Protein AF-A0A7C6ZLE3-F1 (afdb_monomer)

Foldseek 3Di:
DFKDKFFFLDKWKKKFACDPPFQAGQWIDGRQAWIAGPVGDIDGNVPDPQQDQQNPADPVRHTDRHGNIWIWMWTWGDHVPDPGTDTAIHGPQQPVQVVVVQVVCVVVVQDSLFWMKMWGWDWDADPVGQTATYIHIDTHDTDDPVSSVVSNVNNVVVVVVSVVDDHTCVSHPPDSDPPPPPPPPPPPDDD

Radius of gyration: 19.44 Å; Cα contacts (8 Å, |Δi|>4): 334; chains: 1; bounding box: 65×32×59 Å

Mean predicted aligned error: 8.19 Å

Secondary structure (DSSP, 8-state):
---EEEEEEEEEEEEEEE-TT-SSEEEEESSSSEEEETT--EEESSS-GGGSTT--B-TTS-B-SS-SSEEEEEEEEEPTT-SS-EEEEE-HHHHHHHHHHHHHHHTTT--GGGEEEEEEEEEEE-TTS-EEEEEEEEEEEEPPHHHHHHHHHHHHHHHHHHTTS---GGGT-S-S------PPP------

Solvent-accessible surface area (backbone atoms only — not comparable to full-atom values): 10780 Å² total; per-residue (Å²): 132,84,61,50,65,25,27,41,48,47,76,39,42,27,29,38,27,60,53,92,96,40,58,56,38,55,26,38,14,79,66,54,46,53,26,36,32,75,89,65,51,78,43,58,40,86,79,32,72,44,58,31,78,49,49,9,60,49,96,86,68,45,80,32,77,45,41,44,36,42,50,33,37,40,40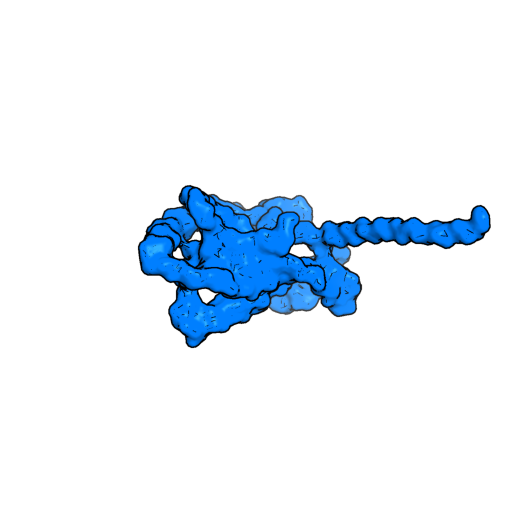,29,31,34,37,90,93,51,92,66,61,51,71,48,56,36,40,62,83,21,47,61,52,49,51,52,48,52,49,61,34,46,77,69,74,44,52,56,50,41,29,31,36,35,39,30,75,41,85,42,71,44,100,85,69,52,56,40,72,30,52,44,72,42,80,53,59,72,53,53,75,72,57,27,54,54,41,56,61,47,23,61,58,47,55,64,49,54,76,71,58,80,78,45,42,65,53,63,62,70,71,70,70,76,76,77,80,72,72,76,73,83,73,82,76,90,130

Structure (mmCIF, N/CA/C/O backbone):
data_AF-A0A7C6ZLE3-F1
#
_entry.id   AF-A0A7C6ZLE3-F1
#
loop_
_atom_site.group_PDB
_atom_site.id
_atom_site.type_symbol
_atom_site.label_atom_id
_atom_site.label_alt_id
_atom_site.label_comp_id
_atom_site.label_asym_id
_atom_site.label_entity_id
_atom_site.label_seq_id
_atom_site.pdbx_PDB_ins_code
_atom_site.Cartn_x
_atom_site.Cartn_y
_atom_site.Cartn_z
_atom_site.occupancy
_atom_site.B_iso_or_equiv
_atom_site.auth_seq_id
_atom_site.auth_comp_id
_atom_site.auth_asym_id
_atom_site.auth_atom_id
_atom_site.pdbx_PDB_model_num
ATOM 1 N N . MET A 1 1 ? -19.087 -11.994 -4.994 1.00 49.44 1 MET A N 1
ATOM 2 C CA . MET A 1 1 ? -18.970 -11.466 -3.613 1.00 49.44 1 MET A CA 1
ATOM 3 C C . MET A 1 1 ? -18.704 -9.985 -3.779 1.00 49.44 1 MET A C 1
ATOM 5 O O . MET A 1 1 ? -17.592 -9.618 -4.122 1.00 49.44 1 MET A O 1
ATOM 9 N N . ASP A 1 2 ? -19.737 -9.153 -3.664 1.00 73.88 2 ASP A N 1
ATOM 10 C CA . ASP A 1 2 ? -19.727 -7.836 -4.331 1.00 73.88 2 ASP A CA 1
ATOM 11 C C . ASP A 1 2 ? -19.094 -6.722 -3.486 1.00 73.88 2 ASP A C 1
ATOM 13 O O . ASP A 1 2 ? -18.913 -5.594 -3.944 1.00 73.88 2 ASP A O 1
ATOM 17 N N . GLU A 1 3 ? -18.737 -7.030 -2.238 1.00 87.31 3 GLU A N 1
ATOM 18 C CA . GLU A 1 3 ? -18.019 -6.127 -1.351 1.00 87.31 3 GLU A CA 1
ATOM 19 C C . GLU A 1 3 ? -17.315 -6.876 -0.216 1.00 87.31 3 GLU A C 1
ATOM 21 O O . GLU A 1 3 ? -17.824 -7.866 0.313 1.00 87.31 3 GLU A O 1
ATOM 26 N N . VAL A 1 4 ? -16.164 -6.355 0.206 1.00 90.62 4 VAL A N 1
ATOM 27 C CA . VAL A 1 4 ? -15.454 -6.796 1.413 1.00 90.62 4 VAL A CA 1
ATOM 28 C C . VAL A 1 4 ? -15.651 -5.743 2.495 1.00 90.62 4 VAL A C 1
ATOM 30 O O . VAL A 1 4 ? -15.492 -4.550 2.251 1.00 90.62 4 VAL A O 1
ATOM 33 N N . ARG A 1 5 ? -15.994 -6.164 3.713 1.00 94.56 5 ARG A N 1
ATOM 34 C CA . ARG A 1 5 ? -16.173 -5.268 4.864 1.00 94.56 5 ARG A CA 1
ATOM 35 C C . ARG A 1 5 ? -15.213 -5.644 5.980 1.00 94.56 5 ARG A C 1
ATOM 37 O O . ARG A 1 5 ? -15.079 -6.822 6.298 1.00 94.56 5 ARG A O 1
ATOM 44 N N . GLY A 1 6 ? -14.584 -4.650 6.596 1.00 95.75 6 GLY A N 1
ATOM 45 C CA . GLY A 1 6 ? -13.756 -4.867 7.779 1.00 95.75 6 GLY A CA 1
ATOM 46 C C . GLY A 1 6 ? -12.984 -3.632 8.217 1.00 95.75 6 GLY A C 1
ATOM 47 O 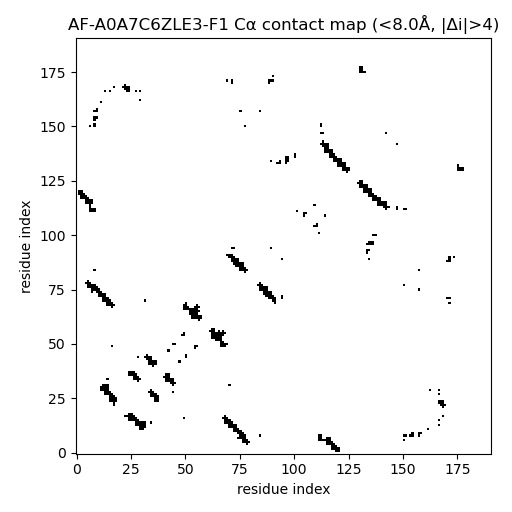O . GLY A 1 6 ? -1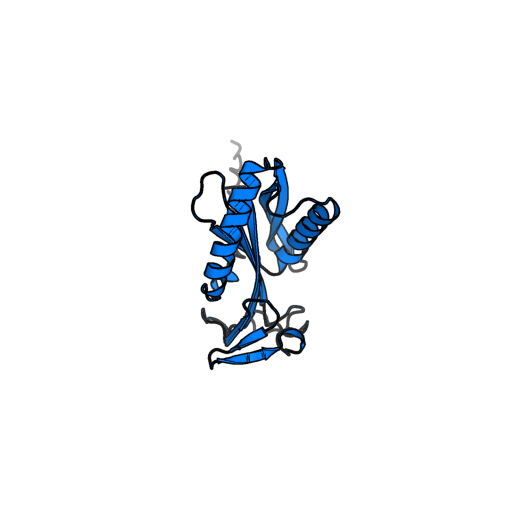3.112 -2.550 7.648 1.00 95.75 6 GLY A O 1
ATOM 48 N N . VAL A 1 7 ? -12.178 -3.789 9.257 1.00 97.00 7 VAL A N 1
ATOM 49 C CA . VAL A 1 7 ? -11.388 -2.716 9.861 1.00 97.00 7 VAL A CA 1
ATOM 50 C C . VAL A 1 7 ? -9.971 -2.766 9.315 1.00 97.00 7 VAL A C 1
ATOM 52 O O . VAL A 1 7 ? -9.332 -3.817 9.322 1.00 97.00 7 VAL A O 1
ATOM 55 N N . ILE A 1 8 ? -9.459 -1.626 8.855 1.00 97.12 8 ILE A N 1
ATOM 56 C CA . ILE A 1 8 ? -8.070 -1.534 8.406 1.00 97.12 8 ILE A CA 1
ATOM 57 C C . ILE A 1 8 ? -7.177 -1.558 9.647 1.00 97.12 8 ILE A C 1
ATOM 59 O O . ILE A 1 8 ? -7.172 -0.615 10.437 1.00 97.12 8 ILE A O 1
ATOM 63 N N . VAL A 1 9 ? -6.399 -2.623 9.814 1.00 96.56 9 VAL A N 1
ATOM 64 C CA . VAL A 1 9 ? -5.469 -2.755 10.948 1.00 96.56 9 VAL A CA 1
ATOM 65 C C . VAL A 1 9 ? -4.071 -2.277 10.583 1.00 96.56 9 VAL A C 1
ATOM 67 O O . VAL A 1 9 ? -3.409 -1.620 11.389 1.00 96.56 9 VAL A O 1
ATOM 70 N N . PHE A 1 10 ? -3.640 -2.521 9.345 1.00 96.31 10 PHE A N 1
ATOM 71 C CA . PHE A 1 10 ? -2.336 -2.107 8.841 1.00 96.31 10 PHE A CA 1
ATOM 72 C C . PHE A 1 10 ? -2.381 -1.852 7.332 1.00 96.31 10 PHE A C 1
ATOM 74 O O . PHE A 1 10 ? -3.199 -2.415 6.607 1.00 96.31 10 PHE A O 1
ATOM 81 N N . LYS A 1 11 ? -1.501 -0.968 6.862 1.00 95.38 11 LYS A N 1
ATOM 82 C CA . LYS A 1 11 ? -1.335 -0.635 5.448 1.00 95.38 11 LYS A CA 1
ATOM 83 C C . LYS A 1 11 ? 0.154 -0.582 5.155 1.00 95.38 11 LYS A C 1
ATOM 85 O O . LYS A 1 11 ? 0.870 0.148 5.839 1.00 95.38 11 LYS A O 1
ATOM 90 N N . GLN A 1 12 ? 0.593 -1.285 4.125 1.00 94.81 12 GLN A N 1
ATOM 91 C CA . GLN A 1 12 ? 1.999 -1.385 3.766 1.00 94.81 12 GLN A CA 1
ATOM 92 C C . GLN A 1 12 ? 2.194 -0.948 2.322 1.00 94.81 12 GLN A C 1
ATOM 94 O O . GLN A 1 12 ? 1.561 -1.481 1.410 1.00 94.81 12 GLN A O 1
ATOM 99 N N . LYS A 1 13 ? 3.054 0.053 2.119 1.00 94.94 13 LYS A N 1
ATOM 100 C CA . LYS A 1 13 ? 3.524 0.410 0.781 1.00 94.94 13 LYS A CA 1
ATOM 101 C C . LYS A 1 13 ? 4.556 -0.618 0.366 1.00 94.94 13 LYS A C 1
ATOM 103 O O . LYS A 1 13 ? 5.511 -0.850 1.098 1.00 94.94 13 LYS A O 1
ATOM 108 N N . THR A 1 14 ? 4.353 -1.194 -0.803 1.00 95.38 14 THR A N 1
ATOM 109 C CA . THR A 1 14 ? 5.225 -2.226 -1.350 1.00 95.38 14 THR A CA 1
ATOM 110 C C . THR A 1 14 ? 5.600 -1.870 -2.774 1.00 95.38 14 THR A C 1
ATOM 112 O O . THR A 1 14 ? 4.845 -1.180 -3.465 1.00 95.38 14 THR A O 1
ATOM 115 N N . ARG A 1 15 ? 6.777 -2.307 -3.213 1.00 94.88 15 ARG A N 1
ATOM 116 C CA . ARG A 1 15 ? 7.182 -2.204 -4.612 1.00 94.88 15 ARG A CA 1
ATOM 117 C C . ARG A 1 15 ? 7.813 -3.498 -5.080 1.00 94.88 15 ARG A C 1
ATOM 119 O O . ARG A 1 15 ? 8.495 -4.148 -4.294 1.00 94.88 15 ARG A O 1
ATOM 126 N N . GLY A 1 16 ? 7.658 -3.802 -6.358 1.00 94.69 16 GLY A N 1
ATOM 127 C CA . GLY A 1 16 ? 8.392 -4.883 -6.999 1.00 94.69 16 GLY A CA 1
ATOM 128 C C . GLY A 1 16 ? 8.813 -4.511 -8.413 1.00 94.69 16 GLY A C 1
ATOM 129 O O . GLY A 1 16 ? 8.188 -3.680 -9.076 1.00 94.69 16 GLY A O 1
ATOM 130 N N . LEU A 1 17 ? 9.927 -5.081 -8.840 1.00 93.88 17 LEU A N 1
ATOM 131 C CA . LEU A 1 17 ? 10.407 -5.081 -10.211 1.00 93.88 17 LEU A CA 1
ATOM 132 C C . LEU A 1 17 ? 10.576 -6.541 -10.607 1.00 93.88 17 LEU A C 1
ATOM 134 O O . LEU A 1 17 ? 11.306 -7.256 -9.929 1.00 93.88 17 LEU A O 1
ATOM 138 N N . TRP A 1 18 ? 9.943 -6.953 -11.695 1.00 91.69 18 TRP A N 1
ATOM 139 C CA . TRP A 1 18 ? 10.007 -8.319 -12.201 1.00 91.69 18 TRP A CA 1
ATOM 140 C C . TRP A 1 18 ? 10.608 -8.332 -13.595 1.00 91.69 18 TRP A C 1
ATOM 142 O O . TRP A 1 18 ? 10.495 -7.361 -14.348 1.00 91.69 18 TRP A O 1
ATOM 152 N N . GLU A 1 19 ? 11.243 -9.449 -13.919 1.00 86.50 19 GLU A N 1
ATOM 153 C CA . GLU A 1 19 ? 11.457 -9.828 -15.306 1.00 86.50 19 GLU A CA 1
ATOM 154 C C . GLU A 1 19 ? 10.163 -10.425 -15.866 1.00 86.50 19 GLU A C 1
ATOM 156 O O . GLU A 1 19 ? 9.329 -10.945 -15.125 1.00 86.50 19 GLU A O 1
ATOM 161 N N . ARG A 1 20 ? 9.977 -10.342 -17.183 1.00 80.00 20 ARG A N 1
ATOM 162 C CA . ARG A 1 20 ? 8.783 -10.874 -17.837 1.00 80.00 20 ARG A CA 1
ATOM 163 C C . ARG A 1 20 ? 8.655 -12.382 -17.588 1.00 80.00 20 ARG A C 1
ATOM 165 O O . ARG A 1 20 ? 9.561 -13.133 -17.932 1.00 80.00 20 ARG A O 1
ATOM 172 N N . GLY A 1 21 ? 7.504 -12.811 -17.066 1.00 78.12 21 GLY A N 1
ATOM 173 C CA . GLY A 1 21 ? 7.196 -14.224 -16.814 1.00 78.12 21 GLY A CA 1
ATOM 174 C C . GLY A 1 21 ? 7.870 -14.809 -15.569 1.00 78.12 21 GLY A C 1
ATOM 175 O O . GLY A 1 21 ? 7.873 -16.028 -15.404 1.00 78.12 21 GLY A O 1
ATOM 176 N N . SER A 1 22 ? 8.464 -13.968 -14.715 1.00 85.19 22 SER A N 1
ATOM 177 C CA . SER A 1 22 ? 9.027 -14.390 -13.435 1.00 85.19 22 SER A CA 1
ATOM 178 C C . SER A 1 22 ? 8.095 -14.024 -12.289 1.00 85.19 22 SER A C 1
ATOM 180 O O . SER A 1 22 ? 7.884 -12.845 -12.019 1.00 85.19 22 SER A O 1
ATOM 182 N N . ASN A 1 23 ? 7.708 -15.029 -11.500 1.00 84.50 23 ASN A N 1
ATOM 183 C CA . ASN A 1 23 ? 6.933 -14.820 -10.276 1.00 84.50 23 ASN A CA 1
ATOM 184 C C . ASN A 1 23 ? 7.738 -14.162 -9.139 1.00 84.50 23 ASN A C 1
ATOM 186 O O . ASN A 1 23 ? 7.171 -13.672 -8.156 1.00 84.50 23 ASN A O 1
ATOM 190 N N . ILE A 1 24 ? 9.070 -14.168 -9.253 1.00 87.31 24 ILE A N 1
ATOM 191 C CA . ILE A 1 24 ? 9.996 -13.645 -8.248 1.00 87.31 24 ILE A CA 1
ATOM 192 C C . ILE A 1 24 ? 10.515 -12.283 -8.717 1.00 87.31 24 ILE A C 1
ATOM 194 O O . ILE A 1 24 ? 11.005 -12.171 -9.848 1.00 87.31 24 ILE A O 1
ATOM 198 N N . PRO A 1 25 ? 10.440 -11.241 -7.872 1.00 91.50 25 PRO A N 1
ATOM 199 C CA . PRO A 1 25 ? 10.951 -9.933 -8.236 1.00 91.50 25 PRO A CA 1
ATOM 200 C C . PRO A 1 25 ? 12.485 -9.922 -8.280 1.00 91.50 25 PRO A C 1
ATOM 202 O O . PRO A 1 25 ? 13.151 -10.382 -7.355 1.00 91.50 25 PRO A O 1
ATOM 205 N N . LEU A 1 26 ? 13.042 -9.275 -9.305 1.00 93.81 26 LEU A N 1
ATOM 206 C CA . LEU A 1 26 ? 14.452 -8.872 -9.373 1.00 93.81 26 LEU A CA 1
ATOM 207 C C . LEU A 1 26 ? 14.824 -7.924 -8.225 1.00 93.81 26 LEU A C 1
ATOM 209 O O . LEU A 1 26 ? 15.961 -7.894 -7.761 1.00 93.81 26 LEU A O 1
ATOM 213 N N . CYS A 1 27 ? 13.868 -7.100 -7.793 1.00 95.06 27 CYS A N 1
ATOM 214 C CA . CYS A 1 27 ? 14.008 -6.212 -6.646 1.00 95.06 27 CYS A CA 1
ATOM 215 C C . CYS A 1 27 ? 12.648 -5.967 -6.000 1.00 95.06 27 CYS A C 1
ATOM 217 O O . CYS A 1 27 ? 11.669 -5.700 -6.698 1.00 95.06 27 CYS A O 1
ATOM 219 N N . SER A 1 28 ? 12.586 -6.011 -4.671 1.00 95.12 28 SER A N 1
ATOM 220 C CA . SER A 1 28 ? 11.357 -5.773 -3.915 1.00 95.12 28 SER A CA 1
ATOM 221 C C . SER A 1 28 ? 11.582 -4.803 -2.759 1.00 95.12 28 SER A C 1
ATOM 223 O O . SER A 1 28 ? 12.671 -4.725 -2.204 1.00 95.12 28 SER A O 1
ATOM 225 N N . SER A 1 29 ? 10.564 -4.023 -2.404 1.00 95.38 29 SER A N 1
ATOM 226 C CA . SER A 1 29 ? 10.600 -3.079 -1.285 1.00 95.38 29 SER A CA 1
ATOM 227 C C . SER A 1 29 ? 9.379 -3.274 -0.404 1.00 95.38 29 SER A C 1
ATOM 229 O O . SER A 1 29 ? 8.250 -3.197 -0.886 1.00 95.38 29 SER A O 1
ATOM 231 N N . MET A 1 30 ? 9.609 -3.462 0.894 1.00 93.25 30 MET A N 1
ATOM 232 C CA . MET A 1 30 ? 8.564 -3.713 1.895 1.00 93.25 30 MET A CA 1
ATOM 233 C C . MET A 1 30 ? 8.047 -2.440 2.582 1.00 93.25 30 MET A C 1
ATOM 235 O O . MET A 1 30 ? 7.106 -2.501 3.374 1.00 93.25 30 MET A O 1
ATOM 239 N N . ASP A 1 31 ? 8.663 -1.293 2.302 1.00 91.69 31 ASP A N 1
ATOM 240 C CA . ASP A 1 31 ? 8.295 0.022 2.838 1.00 91.69 31 ASP A CA 1
ATOM 241 C C . ASP A 1 31 ? 8.062 1.080 1.738 1.00 91.69 31 ASP A C 1
ATOM 243 O O . ASP A 1 31 ? 7.661 2.216 2.020 1.00 91.69 31 ASP A O 1
ATOM 247 N N . GLY A 1 32 ? 8.314 0.713 0.478 1.00 92.31 32 GLY A N 1
ATOM 248 C CA . GLY A 1 32 ? 8.249 1.576 -0.696 1.00 92.31 32 GLY A CA 1
ATOM 249 C C . GLY A 1 32 ? 9.388 2.596 -0.807 1.00 92.31 32 GLY A C 1
ATOM 250 O O . GLY A 1 32 ? 9.322 3.455 -1.695 1.00 92.31 32 GLY A O 1
ATOM 251 N N . LYS A 1 33 ? 10.394 2.525 0.074 1.00 94.50 33 LYS A N 1
ATOM 252 C CA . LYS A 1 33 ? 11.537 3.448 0.175 1.00 94.50 33 LYS A CA 1
ATOM 253 C C . LYS A 1 33 ? 12.868 2.757 -0.101 1.00 94.50 33 LYS A C 1
ATOM 255 O O . LYS A 1 33 ? 13.709 3.336 -0.784 1.00 94.50 33 LYS A O 1
ATOM 260 N N . THR A 1 34 ? 13.040 1.548 0.416 1.00 95.69 34 THR A N 1
ATOM 261 C CA . THR A 1 34 ? 14.275 0.771 0.327 1.00 95.69 34 THR A CA 1
ATOM 262 C C . THR A 1 34 ? 13.969 -0.553 -0.355 1.00 95.69 34 THR A C 1
ATOM 264 O O . THR A 1 34 ? 13.137 -1.321 0.129 1.00 95.69 34 THR A O 1
ATOM 267 N N . GLY A 1 35 ? 14.585 -0.787 -1.510 1.00 94.81 35 GLY A N 1
ATOM 268 C CA . GLY A 1 35 ? 14.472 -2.035 -2.256 1.00 94.81 35 GLY A CA 1
ATOM 269 C C . GLY A 1 35 ? 15.648 -2.962 -1.973 1.00 94.81 35 GLY A C 1
ATOM 270 O O . GLY A 1 35 ? 16.762 -2.487 -1.767 1.00 94.81 35 GLY A O 1
ATOM 271 N N . THR A 1 36 ? 15.402 -4.262 -2.010 1.00 95.94 36 THR A N 1
ATOM 272 C CA . THR A 1 36 ? 16.402 -5.323 -1.896 1.00 95.94 36 THR A CA 1
ATOM 273 C C . THR A 1 36 ? 16.351 -6.164 -3.167 1.00 95.94 36 THR A C 1
ATOM 275 O O . THR A 1 36 ? 15.269 -6.612 -3.558 1.00 95.94 36 THR A O 1
ATOM 278 N N . THR A 1 37 ? 17.488 -6.324 -3.847 1.00 93.31 37 THR A N 1
ATOM 279 C CA . THR A 1 37 ? 17.588 -7.172 -5.045 1.00 93.31 37 THR A CA 1
ATOM 280 C C . THR A 1 37 ? 17.585 -8.653 -4.678 1.00 93.31 37 THR A C 1
ATOM 282 O O . THR A 1 37 ? 17.762 -9.004 -3.510 1.00 93.31 37 THR A O 1
ATOM 285 N N . ALA A 1 38 ? 17.406 -9.529 -5.667 1.00 86.81 38 ALA A N 1
ATOM 286 C CA . ALA A 1 38 ? 17.513 -10.975 -5.473 1.00 86.81 38 ALA A CA 1
ATOM 287 C C . ALA A 1 38 ? 18.885 -11.395 -4.898 1.00 86.81 38 ALA A C 1
ATOM 289 O O . ALA A 1 38 ? 18.970 -12.339 -4.118 1.00 86.81 38 ALA A O 1
ATOM 290 N N . GLU A 1 39 ? 19.944 -10.646 -5.215 1.00 87.94 39 GLU A N 1
ATOM 291 C CA . GLU A 1 39 ? 21.310 -10.843 -4.712 1.00 87.94 39 GLU A CA 1
ATOM 292 C C . GLU A 1 39 ? 21.539 -10.233 -3.314 1.00 87.94 39 GLU A C 1
ATOM 294 O O . GLU A 1 39 ? 22.624 -10.363 -2.749 1.00 87.94 39 GLU A O 1
ATOM 299 N N . GLY A 1 40 ? 20.534 -9.562 -2.741 1.00 90.25 40 GLY A N 1
ATOM 300 C CA . GLY A 1 40 ? 20.600 -8.934 -1.419 1.00 90.25 40 GLY A CA 1
ATOM 301 C C . GLY A 1 40 ? 21.107 -7.488 -1.413 1.00 90.25 40 GLY A C 1
ATOM 302 O O . GLY A 1 40 ? 21.259 -6.900 -0.339 1.00 90.25 40 GLY A O 1
ATOM 303 N N . GLU A 1 41 ? 21.341 -6.871 -2.575 1.00 92.81 41 GLU A N 1
ATOM 304 C CA . GLU A 1 41 ? 21.787 -5.478 -2.639 1.00 92.81 41 GLU A CA 1
ATOM 305 C C . GLU A 1 41 ? 20.664 -4.515 -2.259 1.00 92.81 41 GLU A C 1
ATOM 307 O O . GLU A 1 41 ? 19.521 -4.645 -2.698 1.00 92.81 41 GLU A O 1
ATOM 312 N N . THR A 1 42 ? 21.001 -3.482 -1.489 1.00 94.88 42 THR A N 1
ATOM 313 C CA . THR A 1 42 ? 20.040 -2.450 -1.094 1.00 94.88 42 THR A CA 1
ATOM 314 C C . THR A 1 42 ? 20.058 -1.269 -2.063 1.00 94.88 42 THR A C 1
ATOM 316 O O . THR A 1 42 ? 21.118 -0.742 -2.397 1.00 94.88 42 THR A O 1
ATOM 319 N N . ARG A 1 43 ? 18.879 -0.802 -2.490 1.00 93.38 43 ARG A N 1
ATOM 320 C CA . ARG A 1 43 ? 18.706 0.337 -3.406 1.00 93.38 43 ARG A CA 1
ATOM 321 C C . ARG A 1 43 ? 17.694 1.341 -2.865 1.00 93.38 43 ARG A C 1
ATOM 323 O O . ARG A 1 43 ? 16.643 0.971 -2.348 1.00 93.38 43 ARG A O 1
ATOM 330 N N . ASN A 1 44 ? 17.973 2.629 -3.043 1.00 96.44 44 ASN A N 1
ATOM 331 C CA . ASN A 1 44 ? 17.026 3.690 -2.707 1.00 96.44 44 ASN A CA 1
ATOM 332 C C . ASN A 1 44 ? 15.941 3.790 -3.793 1.00 96.44 44 ASN A C 1
ATOM 334 O O . ASN A 1 44 ? 16.231 4.091 -4.952 1.00 96.44 44 ASN A O 1
ATOM 338 N N . CYS A 1 45 ? 14.677 3.560 -3.431 1.00 95.56 45 CYS A N 1
ATOM 339 C CA . CYS A 1 45 ? 13.565 3.604 -4.378 1.00 95.56 45 CYS A CA 1
ATOM 340 C C . CYS A 1 45 ? 13.308 5.012 -4.929 1.00 95.56 45 CYS A C 1
ATOM 342 O O . CYS A 1 45 ? 12.786 5.125 -6.036 1.00 95.56 45 CYS A O 1
ATOM 344 N N . ALA A 1 46 ? 13.649 6.081 -4.202 1.00 93.62 46 ALA A N 1
ATOM 345 C CA . ALA A 1 46 ? 13.387 7.456 -4.634 1.00 93.62 46 ALA A CA 1
ATOM 346 C C . ALA A 1 46 ? 14.220 7.856 -5.863 1.00 93.62 46 ALA A C 1
ATOM 348 O O . ALA A 1 46 ? 13.720 8.557 -6.739 1.00 93.62 46 ALA A O 1
ATOM 349 N N . THR A 1 47 ? 15.462 7.374 -5.950 1.00 94.62 47 THR A N 1
ATOM 350 C CA . THR A 1 47 ? 16.398 7.670 -7.049 1.00 94.62 47 THR A CA 1
ATOM 351 C C . THR A 1 47 ? 16.524 6.527 -8.057 1.00 94.62 47 THR A C 1
ATOM 353 O O . THR A 1 47 ? 17.312 6.606 -8.995 1.00 94.62 47 THR A O 1
ATOM 356 N N . CYS A 1 48 ? 15.746 5.456 -7.890 1.00 95.31 48 CYS A N 1
ATOM 357 C CA . CYS A 1 48 ? 15.811 4.283 -8.752 1.00 95.31 48 CYS A CA 1
ATOM 358 C C . CYS A 1 48 ? 15.358 4.618 -10.190 1.00 95.31 48 CYS A C 1
ATOM 360 O O . CYS A 1 48 ? 14.265 5.179 -10.355 1.00 95.31 48 CYS A O 1
ATOM 362 N N . PRO A 1 49 ? 16.121 4.233 -11.236 1.00 94.81 49 PRO A N 1
ATOM 363 C CA . PRO A 1 49 ? 15.733 4.465 -12.632 1.00 94.81 49 PRO A CA 1
ATOM 364 C C . PRO A 1 49 ? 14.435 3.731 -13.005 1.00 94.81 49 PRO A C 1
ATOM 366 O O . PRO A 1 49 ? 13.619 4.253 -13.759 1.00 94.81 49 PRO A O 1
ATOM 369 N N . TYR A 1 50 ? 14.174 2.573 -12.392 1.00 94.44 50 TYR A N 1
ATOM 370 C CA . TYR A 1 50 ? 12.949 1.796 -12.611 1.00 94.44 50 TYR A CA 1
ATOM 371 C C . TYR A 1 50 ? 11.707 2.382 -11.913 1.00 94.44 50 TYR A C 1
ATOM 373 O O . TYR A 1 50 ? 10.593 1.939 -12.174 1.00 94.44 50 TYR A O 1
ATOM 381 N N . ASN A 1 51 ? 11.865 3.371 -11.022 1.00 95.00 51 ASN A N 1
ATOM 382 C CA . ASN A 1 51 ? 10.751 4.092 -10.383 1.00 95.00 51 ASN A CA 1
ATOM 383 C C . ASN A 1 51 ? 10.474 5.459 -11.050 1.00 95.00 51 ASN A C 1
ATOM 385 O O . ASN A 1 51 ? 9.724 6.280 -10.514 1.00 95.00 51 ASN A O 1
ATOM 389 N N . GLN A 1 52 ? 11.057 5.717 -12.221 1.00 93.94 52 GLN A N 1
ATOM 390 C CA . GLN A 1 52 ? 10.788 6.931 -12.991 1.00 93.94 52 GLN A CA 1
ATOM 391 C C . GLN A 1 52 ? 9.576 6.741 -13.903 1.00 93.94 52 GLN A C 1
ATOM 393 O O . GLN A 1 52 ? 9.333 5.649 -14.421 1.00 93.94 52 GLN A O 1
ATOM 398 N N . TRP A 1 53 ? 8.792 7.799 -14.096 1.00 90.81 53 TRP A N 1
ATOM 399 C CA . TRP A 1 53 ? 7.721 7.792 -15.095 1.00 90.81 53 TRP A CA 1
ATOM 400 C C . TRP A 1 53 ? 8.309 7.582 -16.492 1.00 90.81 53 TRP A C 1
ATOM 402 O O . TRP A 1 53 ? 9.355 8.144 -16.806 1.00 90.81 53 TRP A O 1
ATOM 412 N N . GLY A 1 54 ? 7.657 6.761 -17.313 1.00 90.81 54 GLY A N 1
ATOM 413 C CA . GLY A 1 54 ? 8.165 6.383 -18.634 1.00 90.81 54 GLY A CA 1
ATOM 414 C C . GLY A 1 54 ? 9.138 5.199 -18.640 1.00 90.81 54 GLY A C 1
ATOM 415 O O . GLY A 1 54 ? 9.551 4.771 -19.711 1.00 90.81 54 GLY A O 1
ATOM 416 N N . SER A 1 55 ? 9.514 4.656 -17.475 1.00 92.88 55 SER A N 1
ATOM 417 C CA . SER A 1 55 ? 10.423 3.498 -17.402 1.00 92.88 55 SER A CA 1
ATOM 418 C C . SER A 1 55 ? 9.744 2.160 -17.709 1.00 92.88 55 SER A C 1
ATOM 420 O O . SER A 1 55 ? 10.434 1.182 -17.973 1.00 92.88 55 SER A O 1
ATOM 422 N N . GLY A 1 56 ? 8.412 2.084 -17.627 1.00 90.56 56 GLY A N 1
ATOM 423 C CA . GLY A 1 56 ? 7.679 0.832 -17.811 1.00 90.56 56 GLY A CA 1
ATOM 424 C C . GLY A 1 56 ? 7.524 0.436 -19.275 1.00 90.56 56 GLY A C 1
ATOM 425 O O . GLY A 1 56 ? 7.356 1.299 -20.133 1.00 90.56 56 GLY A O 1
ATOM 426 N N . THR A 1 57 ? 7.462 -0.864 -19.541 1.00 88.38 57 THR A N 1
ATOM 427 C CA . THR A 1 57 ? 7.151 -1.445 -20.854 1.00 88.38 57 THR A CA 1
ATOM 428 C C . THR A 1 57 ? 5.871 -2.286 -20.792 1.00 88.38 57 THR A C 1
ATOM 430 O O . THR A 1 57 ? 5.473 -2.731 -19.713 1.00 88.38 57 THR A O 1
ATOM 433 N N . ASN A 1 58 ? 5.188 -2.450 -21.928 1.00 83.81 58 ASN A N 1
ATOM 434 C CA . ASN A 1 58 ? 4.051 -3.367 -22.067 1.00 83.81 58 ASN A CA 1
ATOM 435 C C . ASN A 1 58 ? 4.522 -4.773 -22.486 1.00 83.81 58 ASN A C 1
ATOM 437 O O . ASN A 1 58 ? 5.715 -5.009 -22.688 1.00 83.81 58 ASN A O 1
ATOM 441 N N . GLU A 1 59 ? 3.586 -5.705 -22.663 1.00 77.56 59 GLU A N 1
ATOM 442 C CA . GLU A 1 59 ? 3.885 -7.082 -23.082 1.00 77.56 59 GLU A CA 1
ATOM 443 C C . GLU A 1 59 ? 4.557 -7.179 -24.459 1.00 77.56 59 GLU A C 1
ATOM 445 O O . GLU A 1 59 ? 5.344 -8.091 -24.711 1.00 77.56 59 GLU A O 1
ATOM 450 N N . ALA A 1 60 ? 4.310 -6.221 -25.352 1.00 80.62 60 ALA A N 1
ATOM 451 C CA . ALA A 1 60 ? 4.983 -6.132 -26.647 1.00 80.62 60 ALA A CA 1
ATOM 452 C C . ALA A 1 60 ? 6.393 -5.509 -26.551 1.00 80.62 60 ALA A C 1
ATOM 454 O O . ALA A 1 60 ? 7.045 -5.300 -27.572 1.00 80.62 60 ALA A O 1
ATOM 455 N N . GLY A 1 61 ? 6.869 -5.184 -25.342 1.00 81.25 61 GLY A N 1
ATOM 456 C CA . GLY A 1 61 ? 8.156 -4.526 -25.106 1.00 81.25 61 GLY A CA 1
ATOM 457 C C . GLY A 1 61 ? 8.166 -3.034 -25.451 1.00 81.25 61 GLY A C 1
ATOM 458 O O . GLY A 1 61 ? 9.225 -2.410 -25.456 1.00 81.25 61 GLY A O 1
ATOM 459 N N . GLN A 1 62 ? 7.007 -2.439 -25.735 1.00 84.88 62 GLN A N 1
ATOM 460 C CA . GLN A 1 62 ? 6.894 -1.029 -26.090 1.00 84.88 62 GLN A CA 1
ATOM 461 C C . GLN A 1 62 ? 6.873 -0.151 -24.829 1.00 84.88 62 GLN A C 1
ATOM 463 O O . GLN A 1 62 ? 6.271 -0.543 -23.823 1.00 84.88 62 GLN A O 1
ATOM 468 N N . PRO A 1 63 ? 7.482 1.049 -24.862 1.00 87.38 63 PRO A N 1
ATOM 469 C CA . PRO A 1 63 ? 7.445 1.982 -23.742 1.00 87.38 63 PRO A CA 1
ATOM 470 C C . PRO A 1 63 ? 6.016 2.379 -23.355 1.00 87.38 63 PRO A C 1
ATOM 472 O O . PRO A 1 63 ? 5.167 2.648 -24.203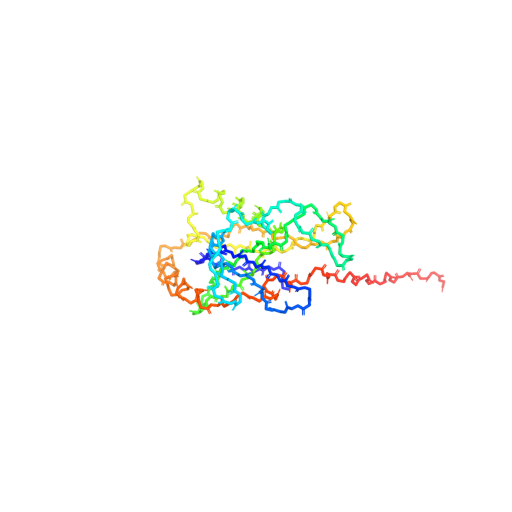 1.00 87.38 63 PRO A O 1
ATOM 475 N N . THR A 1 64 ? 5.770 2.484 -22.055 1.00 88.56 64 THR A N 1
ATOM 476 C CA . THR A 1 64 ? 4.524 2.988 -21.470 1.00 88.56 64 THR A CA 1
ATOM 477 C C . THR A 1 64 ? 4.796 4.278 -20.712 1.00 88.56 64 THR A C 1
ATOM 479 O O . THR A 1 64 ? 5.918 4.551 -20.298 1.00 88.56 64 THR A O 1
ATOM 482 N N . LYS A 1 65 ? 3.750 5.062 -20.434 1.00 87.62 65 LYS A N 1
ATOM 483 C CA . LYS A 1 65 ? 3.863 6.228 -19.541 1.00 87.62 65 LYS A CA 1
ATOM 484 C C . LYS A 1 65 ? 4.094 5.833 -18.074 1.00 87.62 65 LYS A C 1
ATOM 486 O O . LYS A 1 65 ? 4.421 6.691 -17.261 1.00 87.62 65 LYS A O 1
ATOM 491 N N . GLY A 1 66 ? 3.900 4.558 -17.728 1.00 88.56 66 GLY A N 1
ATOM 492 C CA . GLY A 1 66 ? 3.994 4.038 -16.370 1.00 88.56 66 GLY A CA 1
ATOM 493 C C . GLY A 1 66 ? 5.428 3.815 -15.889 1.00 88.56 66 GLY A C 1
ATOM 494 O O . GLY A 1 66 ? 6.409 4.176 -16.539 1.00 88.56 66 GLY A O 1
ATOM 495 N N . LYS A 1 67 ? 5.537 3.208 -14.709 1.00 92.94 67 LYS A N 1
ATOM 496 C CA . LYS A 1 67 ? 6.807 2.837 -14.079 1.00 92.94 67 LYS A CA 1
ATOM 497 C C . LYS A 1 67 ? 7.068 1.343 -14.266 1.00 92.94 67 LYS A C 1
ATOM 499 O O . LYS A 1 67 ? 6.117 0.556 -14.230 1.00 92.94 67 LYS A O 1
ATOM 504 N N . ALA A 1 68 ? 8.333 0.957 -14.435 1.00 93.25 68 ALA A N 1
ATOM 505 C CA . ALA A 1 68 ? 8.736 -0.450 -14.473 1.00 93.25 68 ALA A CA 1
ATOM 506 C C . ALA A 1 68 ? 8.570 -1.105 -13.097 1.00 93.25 68 ALA A C 1
ATOM 508 O O . ALA A 1 68 ? 7.953 -2.157 -12.968 1.00 93.25 68 ALA A O 1
ATOM 509 N N . CYS A 1 69 ? 9.058 -0.435 -12.054 1.00 94.12 69 CYS A N 1
ATOM 510 C CA . CYS A 1 69 ? 8.869 -0.843 -10.672 1.00 94.12 69 CYS A CA 1
ATOM 511 C C . CYS A 1 69 ? 7.436 -0.511 -10.232 1.00 94.12 69 CYS A C 1
ATOM 513 O O . CYS A 1 69 ? 7.074 0.663 -10.080 1.00 94.12 69 CYS A O 1
ATOM 515 N N . LYS A 1 70 ? 6.616 -1.546 -10.046 1.00 92.31 70 LYS A N 1
ATOM 516 C CA . LYS A 1 70 ? 5.199 -1.412 -9.700 1.00 92.31 70 LYS A CA 1
ATOM 517 C C . LYS A 1 70 ? 5.060 -1.066 -8.228 1.00 92.31 70 LYS A C 1
ATOM 519 O O . LYS A 1 70 ? 5.715 -1.661 -7.376 1.00 92.31 70 LYS A O 1
ATOM 524 N N . GLU A 1 71 ? 4.217 -0.083 -7.934 1.00 93.88 71 GLU A N 1
ATOM 525 C CA . GLU A 1 71 ? 3.832 0.262 -6.567 1.00 93.88 71 GLU A CA 1
ATOM 526 C C . GLU A 1 71 ? 2.508 -0.413 -6.237 1.00 93.88 71 GLU A C 1
ATOM 528 O O . GLU A 1 71 ? 1.547 -0.285 -6.987 1.00 93.88 71 GLU A O 1
ATOM 533 N N . MET A 1 72 ? 2.456 -1.095 -5.100 1.00 94.44 72 MET A N 1
ATOM 534 C CA . MET A 1 72 ? 1.254 -1.766 -4.614 1.00 94.44 72 MET A CA 1
ATOM 535 C C . MET A 1 72 ? 1.003 -1.377 -3.163 1.00 94.44 72 MET A C 1
ATOM 537 O O . MET A 1 72 ? 1.916 -0.958 -2.432 1.00 94.44 72 MET A O 1
ATOM 541 N N . ARG A 1 73 ? -0.244 -1.528 -2.720 1.00 95.31 73 ARG A N 1
ATOM 542 C CA . ARG A 1 73 ? -0.622 -1.309 -1.324 1.00 95.31 73 ARG A CA 1
ATOM 543 C C . ARG A 1 73 ? -1.247 -2.562 -0.749 1.00 95.31 73 ARG A C 1
ATOM 545 O O . ARG A 1 73 ? -2.416 -2.827 -1.000 1.00 95.31 73 ARG A O 1
ATOM 552 N N . ARG A 1 74 ? -0.517 -3.246 0.129 1.00 95.25 74 ARG A N 1
ATOM 553 C CA . ARG A 1 74 ? -1.122 -4.275 0.972 1.00 95.25 74 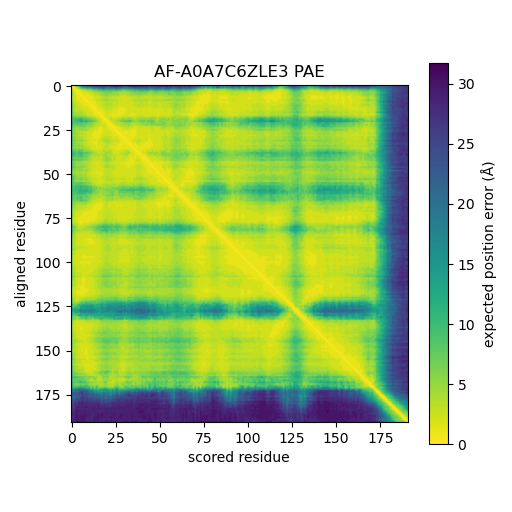ARG A CA 1
ATOM 554 C C . ARG A 1 74 ? -1.970 -3.612 2.047 1.00 95.25 74 ARG A C 1
ATOM 556 O O . ARG A 1 74 ? -1.482 -2.775 2.818 1.00 95.25 74 ARG A O 1
ATOM 563 N N . VAL A 1 75 ? -3.248 -3.960 2.084 1.00 96.31 75 VAL A N 1
ATOM 564 C CA . VAL A 1 75 ? -4.209 -3.478 3.076 1.00 96.31 75 VAL A CA 1
ATOM 565 C C . VAL A 1 75 ? -4.655 -4.667 3.903 1.00 96.31 75 VAL A C 1
ATOM 567 O O . VAL A 1 75 ? -5.327 -5.555 3.392 1.00 96.31 75 VAL A O 1
ATOM 570 N N . PHE A 1 76 ? -4.282 -4.670 5.179 1.00 96.19 76 PHE A N 1
ATOM 571 C CA . PHE A 1 76 ? -4.656 -5.709 6.127 1.00 96.19 76 PHE A CA 1
ATOM 572 C C . PHE A 1 76 ? -5.994 -5.345 6.766 1.00 96.19 76 PHE A C 1
ATOM 574 O O . PHE A 1 76 ? -6.134 -4.280 7.380 1.00 96.19 76 PHE A O 1
ATOM 581 N N . ILE A 1 77 ? -6.966 -6.236 6.612 1.00 96.25 77 ILE A N 1
ATOM 582 C CA . ILE A 1 77 ? -8.371 -6.049 6.952 1.00 96.25 77 ILE A CA 1
ATOM 583 C C . ILE A 1 77 ? -8.760 -7.114 7.977 1.00 96.25 77 ILE A C 1
ATOM 585 O O . ILE A 1 77 ? -8.687 -8.313 7.713 1.00 96.25 77 ILE A O 1
ATOM 589 N N . ALA A 1 78 ? -9.198 -6.671 9.150 1.00 95.75 78 ALA A N 1
ATOM 590 C CA . ALA A 1 78 ? -9.782 -7.535 10.163 1.00 95.75 78 ALA A CA 1
ATOM 591 C C . ALA A 1 78 ? -11.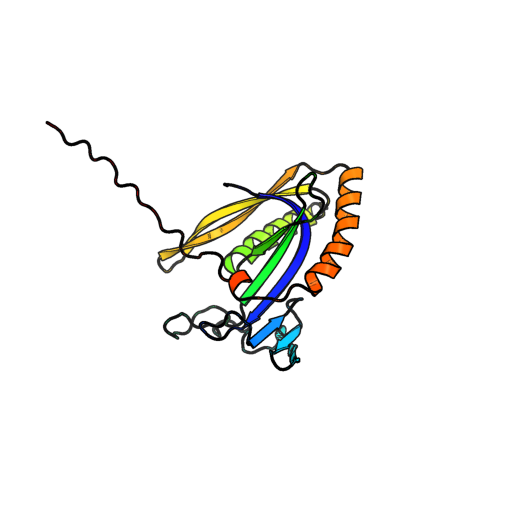308 -7.513 10.034 1.00 95.75 78 ALA A C 1
ATOM 593 O O . ALA A 1 78 ? -11.932 -6.453 10.140 1.00 95.75 78 ALA A O 1
ATOM 594 N N . GLN A 1 79 ? -11.912 -8.673 9.789 1.00 91.81 79 GLN A N 1
ATOM 595 C CA . GLN A 1 79 ? -13.366 -8.815 9.779 1.00 91.81 79 GLN A CA 1
ATOM 596 C C . GLN A 1 79 ? -13.892 -9.012 11.210 1.00 91.81 79 GLN A C 1
ATOM 598 O O . GLN A 1 79 ? -13.165 -9.539 12.057 1.00 91.81 79 GLN A O 1
ATOM 603 N N . PRO A 1 80 ? -15.140 -8.612 11.509 1.00 85.19 80 PRO A N 1
ATOM 604 C CA . PRO A 1 80 ? -15.742 -8.869 12.813 1.00 85.19 80 PRO A CA 1
ATOM 605 C C . PRO A 1 80 ? -15.672 -10.358 13.180 1.00 85.19 80 PRO A C 1
ATOM 607 O O . PRO A 1 80 ? -16.064 -11.214 12.392 1.00 85.19 80 PRO A O 1
ATOM 610 N N . GLY A 1 81 ? -15.148 -10.667 14.367 1.00 83.56 81 GLY A N 1
ATOM 611 C CA . GLY A 1 81 ? -14.993 -12.044 14.854 1.00 83.56 81 GLY A CA 1
ATOM 612 C C . GLY A 1 81 ? -13.797 -12.818 14.282 1.00 83.56 81 GLY A C 1
ATOM 613 O O . GLY A 1 81 ? -13.514 -13.913 14.761 1.00 83.56 81 GLY A O 1
ATOM 614 N N . ALA A 1 82 ? -13.056 -12.267 13.314 1.00 85.38 82 ALA A N 1
ATOM 615 C CA . ALA A 1 82 ? -11.868 -12.922 12.776 1.00 85.38 82 ALA A CA 1
ATOM 616 C C . ALA A 1 82 ? -10.671 -12.788 13.733 1.00 85.38 82 ALA A C 1
ATOM 618 O O . ALA A 1 82 ? -10.301 -11.690 14.154 1.00 85.38 82 ALA A O 1
ATOM 619 N N . TYR A 1 83 ? -10.021 -13.914 14.038 1.00 83.94 83 TYR A N 1
ATOM 620 C CA . TYR A 1 83 ? -8.807 -13.944 14.864 1.00 83.94 83 TYR A CA 1
ATOM 621 C C . TYR A 1 83 ? -7.555 -13.475 14.113 1.00 83.94 83 TYR A C 1
ATOM 623 O O . TYR A 1 83 ? -6.600 -13.002 14.733 1.00 83.94 83 TYR A O 1
ATOM 631 N N . VAL A 1 84 ? -7.557 -13.613 12.786 1.00 87.81 84 VAL A N 1
ATOM 632 C CA . VAL A 1 84 ? -6.445 -13.274 11.894 1.00 87.81 84 VAL A CA 1
ATOM 633 C C . VAL A 1 84 ? -6.989 -12.381 10.777 1.00 87.81 84 VAL A C 1
ATOM 635 O O . VAL A 1 84 ? -8.037 -12.701 10.215 1.00 87.81 84 VAL A O 1
ATOM 638 N N . PRO A 1 85 ? -6.328 -11.259 10.455 1.00 92.25 85 PRO A N 1
ATOM 639 C CA . PRO A 1 85 ? -6.736 -10.425 9.337 1.00 92.25 85 PRO A CA 1
ATOM 640 C C . PRO A 1 85 ? -6.297 -11.036 8.009 1.00 92.25 85 PRO A C 1
ATOM 642 O O . PRO A 1 85 ? -5.260 -11.692 7.918 1.00 92.25 85 PRO A O 1
ATOM 645 N N . VAL A 1 86 ? -7.058 -10.735 6.967 1.00 91.94 86 VAL A N 1
ATOM 646 C CA . VAL A 1 86 ? -6.668 -10.990 5.577 1.00 91.94 86 VAL A CA 1
ATOM 647 C C . VA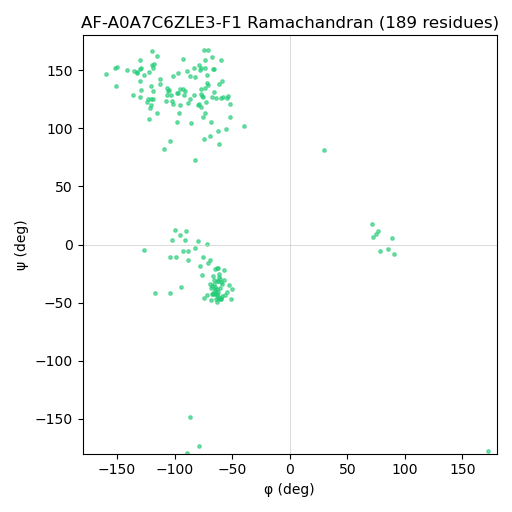L A 1 86 ? -5.980 -9.753 5.015 1.00 91.94 86 VAL A C 1
ATOM 649 O O . VAL A 1 86 ? -6.171 -8.655 5.542 1.00 91.94 86 VAL A O 1
ATOM 652 N N . PHE A 1 87 ? -5.196 -9.887 3.948 1.00 92.19 87 PHE A N 1
ATOM 653 C CA . PHE A 1 87 ? -4.753 -8.722 3.189 1.00 92.19 87 PHE A CA 1
ATOM 654 C C . PHE A 1 87 ? -5.176 -8.823 1.733 1.00 92.19 87 PHE A C 1
ATOM 656 O O . PHE A 1 87 ? -5.268 -9.910 1.175 1.00 92.19 87 PHE A O 1
ATOM 663 N N . ILE A 1 88 ? -5.423 -7.661 1.140 1.00 91.94 88 ILE A N 1
ATOM 664 C CA . ILE A 1 88 ? -5.554 -7.488 -0.306 1.00 91.94 88 ILE A CA 1
ATOM 665 C C . ILE A 1 88 ? -4.379 -6.643 -0.788 1.00 91.94 88 ILE A C 1
ATOM 667 O O . ILE A 1 88 ? -3.960 -5.718 -0.079 1.00 91.94 88 ILE A O 1
ATOM 671 N N . SER A 1 89 ? -3.836 -6.954 -1.962 1.00 92.50 89 SER A N 1
ATOM 672 C CA . SER A 1 89 ? -2.829 -6.121 -2.617 1.00 92.50 89 SER A CA 1
ATOM 673 C C . SER A 1 89 ? -3.526 -5.221 -3.627 1.00 92.50 89 SER A C 1
ATOM 675 O O . SER A 1 89 ? -4.122 -5.693 -4.585 1.00 92.50 89 SER A O 1
ATOM 677 N N . LEU A 1 90 ? -3.520 -3.912 -3.383 1.00 93.00 90 LEU A N 1
ATOM 678 C CA . LEU A 1 90 ? -4.111 -2.963 -4.318 1.00 93.00 90 LEU A CA 1
ATOM 679 C C . LEU A 1 90 ? -3.108 -2.637 -5.433 1.00 93.00 90 LEU A C 1
ATOM 681 O O . LEU A 1 90 ? -1.992 -2.199 -5.107 1.00 93.00 90 LEU A O 1
ATOM 685 N N . PRO A 1 91 ? -3.510 -2.751 -6.713 1.00 90.94 91 PRO A N 1
ATOM 686 C CA . PRO A 1 91 ? -2.661 -2.407 -7.847 1.00 90.94 91 PRO A CA 1
ATOM 687 C C . PRO A 1 91 ? -2.446 -0.885 -7.963 1.00 90.94 91 PRO A C 1
ATOM 689 O O . PRO A 1 91 ? -3.183 -0.102 -7.343 1.00 90.94 91 PRO A O 1
ATOM 692 N N . PRO A 1 92 ? -1.480 -0.427 -8.791 1.00 89.62 92 PRO A N 1
ATOM 693 C CA . PRO A 1 92 ? -1.186 0.994 -9.002 1.00 89.62 92 PRO A CA 1
ATOM 694 C C . PRO A 1 92 ? -2.412 1.864 -9.325 1.00 89.62 92 PRO A C 1
ATOM 696 O O . PRO A 1 92 ? -2.515 2.994 -8.844 1.00 89.62 92 PRO A O 1
ATOM 699 N N . THR A 1 93 ? -3.352 1.332 -10.109 1.00 88.75 93 THR A N 1
ATOM 700 C CA . THR A 1 93 ? -4.591 2.005 -10.541 1.00 88.75 93 THR A CA 1
ATOM 701 C C . THR A 1 93 ? -5.509 2.355 -9.366 1.00 88.75 93 THR A C 1
ATOM 703 O O . THR A 1 93 ? -6.165 3.394 -9.362 1.00 88.75 93 THR A O 1
ATOM 706 N N . SER A 1 94 ? -5.484 1.541 -8.311 1.00 92.25 94 SER A N 1
ATOM 707 C CA . SER A 1 94 ? -6.318 1.679 -7.116 1.00 92.25 94 SER A CA 1
ATOM 708 C C . SER A 1 94 ? -5.711 2.573 -6.026 1.00 92.25 94 SER A C 1
ATOM 710 O O . SER A 1 94 ? -6.409 2.995 -5.097 1.00 92.25 94 SER A O 1
ATOM 712 N N . LEU A 1 95 ? -4.418 2.910 -6.119 1.00 93.69 95 LEU A N 1
ATOM 713 C CA . LEU A 1 95 ? -3.703 3.628 -5.056 1.00 93.69 95 LEU A CA 1
ATOM 714 C C . LEU A 1 95 ? -4.264 5.024 -4.795 1.00 93.69 95 LEU A C 1
ATOM 716 O O . LEU A 1 95 ? -4.440 5.409 -3.639 1.00 93.69 95 LEU A O 1
ATOM 720 N N . LYS A 1 96 ? -4.572 5.773 -5.860 1.00 94.00 96 LYS A N 1
ATOM 721 C CA . LYS A 1 96 ? -5.088 7.142 -5.741 1.00 94.00 96 LYS A CA 1
ATOM 722 C C . LYS A 1 96 ? -6.442 7.157 -5.030 1.00 94.00 96 LYS A C 1
ATOM 724 O O . LYS A 1 96 ? -6.606 7.901 -4.067 1.00 94.00 96 LYS A O 1
ATOM 729 N N . ALA A 1 97 ? -7.378 6.308 -5.460 1.00 95.00 97 ALA A N 1
ATOM 730 C CA . ALA A 1 97 ? -8.705 6.200 -4.854 1.00 95.00 97 ALA A CA 1
ATOM 731 C C . ALA A 1 97 ? -8.618 5.829 -3.362 1.00 95.00 97 ALA A C 1
ATOM 733 O O . ALA A 1 97 ? -9.259 6.454 -2.509 1.00 95.00 97 ALA A O 1
ATOM 734 N N . PHE A 1 98 ? -7.755 4.868 -3.027 1.00 96.69 98 PHE A N 1
ATOM 735 C CA . PHE A 1 98 ? -7.539 4.442 -1.649 1.00 96.69 98 PHE A CA 1
ATOM 736 C C . PHE A 1 98 ? -6.880 5.519 -0.766 1.00 96.69 98 PHE A C 1
ATOM 738 O O . PHE A 1 98 ? -7.297 5.726 0.380 1.00 96.69 98 PHE A O 1
ATOM 745 N N . ASP A 1 99 ? -5.876 6.233 -1.282 1.00 96.12 99 ASP A N 1
ATOM 746 C CA . ASP A 1 99 ? -5.183 7.302 -0.553 1.00 96.12 99 ASP A CA 1
ATOM 747 C C . ASP A 1 99 ? -6.086 8.519 -0.325 1.00 96.12 99 ASP A C 1
ATOM 749 O O . ASP A 1 99 ? -6.072 9.095 0.768 1.00 96.12 99 ASP A O 1
ATOM 753 N N . THR A 1 100 ? -6.935 8.867 -1.297 1.00 97.19 100 THR A N 1
ATOM 754 C CA . THR A 1 100 ? -7.977 9.888 -1.127 1.00 97.19 100 THR A CA 1
ATOM 755 C C . THR A 1 100 ? -8.953 9.498 -0.016 1.00 97.19 100 THR A C 1
ATOM 757 O O . THR A 1 100 ? -9.213 10.309 0.876 1.00 97.19 100 THR A O 1
ATOM 760 N N . TYR A 1 101 ? -9.434 8.250 0.003 1.00 97.38 101 TYR A N 1
ATOM 761 C CA . TYR A 1 101 ? -10.305 7.751 1.073 1.00 97.38 101 TYR A CA 1
ATOM 762 C C . TYR A 1 101 ? -9.639 7.822 2.455 1.00 97.38 101 TYR A C 1
ATOM 764 O O . TYR A 1 101 ? -10.241 8.302 3.419 1.00 97.38 101 TYR A O 1
ATOM 772 N N . CYS A 1 102 ? -8.387 7.367 2.570 1.00 96.69 102 CYS A N 1
ATOM 773 C CA . CYS A 1 102 ? -7.654 7.424 3.833 1.00 96.69 102 CYS A CA 1
ATOM 774 C C . CYS A 1 102 ? -7.474 8.870 4.307 1.00 96.69 102 CYS A C 1
ATOM 776 O O . CYS A 1 102 ? -7.750 9.168 5.468 1.00 96.69 102 CYS A O 1
ATOM 778 N N . SER A 1 103 ? -7.072 9.769 3.409 1.00 96.50 103 SER A N 1
ATOM 779 C CA . SER A 1 103 ? -6.838 11.181 3.726 1.00 96.50 103 SER A CA 1
ATOM 780 C C . SER A 1 103 ? -8.120 11.886 4.175 1.00 96.50 103 SER A C 1
ATOM 782 O O . SER A 1 103 ? -8.105 12.595 5.178 1.00 96.50 103 SER A O 1
ATOM 784 N N . ALA A 1 104 ? -9.249 11.633 3.503 1.00 96.50 104 ALA A N 1
ATOM 785 C CA . ALA A 1 104 ? -10.546 12.212 3.856 1.00 96.50 104 ALA A CA 1
ATOM 786 C C . ALA A 1 104 ? -11.084 11.734 5.218 1.00 96.50 104 ALA A C 1
ATOM 788 O O . ALA A 1 104 ? -11.807 12.464 5.896 1.00 96.50 104 ALA A O 1
ATOM 789 N N . ARG A 1 105 ? -10.757 10.507 5.643 1.00 96.00 105 ARG A N 1
ATOM 790 C CA . ARG A 1 105 ? -11.086 10.036 6.999 1.00 96.00 105 ARG A CA 1
ATOM 791 C C . ARG A 1 105 ? -10.184 10.665 8.051 1.00 96.00 105 ARG A C 1
ATOM 793 O O . ARG A 1 105 ? -10.680 11.135 9.075 1.00 96.00 105 ARG A O 1
ATOM 800 N N . LEU A 1 106 ? -8.879 10.697 7.786 1.00 95.44 106 LEU A N 1
ATOM 801 C CA . LEU A 1 106 ? -7.893 11.253 8.710 1.00 95.44 106 LEU A CA 1
ATOM 802 C C . LEU A 1 106 ? -8.112 12.752 8.946 1.00 95.44 106 LEU A C 1
ATOM 804 O O . LEU A 1 106 ? -8.022 13.188 10.089 1.00 95.44 106 LEU A O 1
ATOM 808 N N . SER A 1 107 ? -8.493 13.523 7.921 1.00 96.69 107 SER A N 1
ATOM 809 C CA . SER A 1 107 ? -8.833 14.948 8.073 1.00 96.69 107 SER A CA 1
ATOM 810 C C . SER A 1 107 ? -10.043 15.196 8.983 1.00 96.69 107 SER A C 1
ATOM 812 O O . SER A 1 107 ? -10.192 16.282 9.534 1.00 96.69 107 SER A O 1
ATOM 814 N N . ARG A 1 108 ? -10.887 14.178 9.186 1.00 95.88 108 ARG A N 1
ATOM 815 C CA . ARG A 1 108 ? -12.033 14.190 10.109 1.00 95.88 108 ARG A CA 1
ATOM 816 C C . ARG A 1 108 ? -11.702 13.586 11.480 1.00 95.88 108 ARG A C 1
ATOM 818 O O . ARG A 1 108 ? -12.615 13.351 12.267 1.00 95.88 108 ARG A O 1
ATOM 825 N N . GLY A 1 109 ? -10.432 13.275 11.750 1.00 95.38 109 GLY A N 1
ATOM 826 C CA . GLY A 1 109 ? -9.988 12.646 12.998 1.00 95.38 109 GLY A CA 1
ATOM 827 C C . GLY A 1 109 ? -10.392 11.175 13.144 1.00 95.38 109 GLY A C 1
ATOM 828 O O . GLY A 1 109 ? -10.394 10.646 14.252 1.00 95.38 109 GLY A O 1
ATOM 829 N N . ILE A 1 110 ? -10.760 10.498 12.050 1.00 95.81 110 ILE A N 1
ATOM 830 C CA . ILE A 1 110 ? -11.190 9.095 12.078 1.00 95.81 110 ILE A CA 1
ATOM 831 C C . ILE A 1 110 ? -10.004 8.209 11.693 1.00 95.81 110 ILE A C 1
ATOM 833 O O . ILE A 1 110 ? -9.619 8.137 10.524 1.00 95.81 110 ILE A O 1
ATOM 837 N N . ALA A 1 111 ? -9.425 7.530 12.685 1.00 94.88 111 ALA A N 1
ATOM 838 C CA . ALA A 1 111 ? -8.330 6.585 12.483 1.00 94.88 111 ALA A CA 1
ATOM 839 C C . ALA A 1 111 ? -8.774 5.325 11.715 1.00 94.88 111 ALA A C 1
ATOM 841 O O . ALA A 1 111 ? -9.957 4.981 11.673 1.00 94.88 111 ALA A O 1
ATOM 842 N N . ASP A 1 112 ? -7.809 4.589 11.153 1.00 94.69 112 ASP A N 1
ATOM 843 C CA . ASP A 1 112 ? -8.071 3.326 10.448 1.00 94.69 112 ASP A CA 1
ATOM 844 C C . ASP A 1 112 ? -8.852 2.319 11.297 1.00 94.69 112 ASP A C 1
ATOM 846 O O . ASP A 1 112 ? -9.777 1.684 10.801 1.00 94.69 112 ASP A O 1
ATOM 850 N N . THR A 1 113 ? -8.499 2.241 12.580 1.00 94.75 113 THR A N 1
ATOM 851 C CA . THR A 1 113 ? -9.068 1.338 13.582 1.00 94.75 113 THR A CA 1
ATOM 852 C C . THR A 1 113 ? -10.264 1.933 14.325 1.00 94.75 113 THR A C 1
ATOM 854 O O . THR A 1 113 ? -10.662 1.384 15.345 1.00 94.75 113 THR A O 1
ATOM 857 N N . ALA A 1 114 ? -10.826 3.056 13.860 1.00 95.81 114 ALA A N 1
ATOM 858 C CA . ALA A 1 114 ? -11.984 3.717 14.475 1.00 95.81 114 ALA A CA 1
ATOM 859 C C . ALA A 1 114 ? -13.299 3.497 13.705 1.00 95.81 114 ALA A C 1
ATOM 861 O O . ALA A 1 114 ? -14.375 3.850 14.194 1.00 95.81 114 ALA A O 1
ATOM 862 N N . ALA A 1 115 ? -13.233 2.940 12.495 1.00 96.38 115 ALA A N 1
ATOM 863 C CA . ALA A 1 115 ? -14.400 2.681 11.663 1.00 96.38 115 ALA A CA 1
ATOM 864 C C . ALA A 1 115 ? -14.162 1.497 10.724 1.00 96.38 115 ALA A C 1
ATOM 866 O O . ALA A 1 115 ? -13.037 1.243 10.288 1.00 96.38 115 ALA A O 1
ATOM 867 N N . GLU A 1 116 ? -15.244 0.818 10.362 1.00 96.69 116 GLU A N 1
ATOM 868 C CA . GLU A 1 116 ? -15.226 -0.152 9.273 1.00 96.69 116 GLU A CA 1
ATOM 869 C C . GLU A 1 116 ? -14.979 0.545 7.929 1.00 96.69 116 GLU A C 1
ATOM 871 O O . GLU A 1 116 ? -15.344 1.703 7.708 1.00 96.69 116 GLU A O 1
ATOM 876 N N . THR A 1 117 ? -14.367 -0.187 7.008 1.00 97.38 117 THR A N 1
ATOM 877 C CA . THR A 1 117 ? -14.233 0.166 5.600 1.00 97.38 117 THR A CA 1
ATOM 878 C C . THR A 1 117 ? -14.937 -0.893 4.765 1.00 97.38 117 THR A C 1
ATOM 880 O O . THR A 1 117 ? -14.763 -2.092 4.976 1.00 97.38 117 THR A O 1
ATOM 883 N N . ILE A 1 118 ? -15.748 -0.422 3.827 1.00 96.06 118 ILE A N 1
ATOM 884 C CA . ILE A 1 118 ? -16.415 -1.220 2.808 1.00 96.06 118 ILE A CA 1
ATOM 885 C C . ILE A 1 118 ? -15.617 -1.027 1.523 1.00 96.06 118 ILE A C 1
ATOM 887 O O . ILE A 1 118 ? -15.458 0.104 1.062 1.00 96.06 118 ILE A O 1
ATOM 891 N N . PHE A 1 119 ? -15.111 -2.121 0.978 1.00 94.94 119 PHE A N 1
ATOM 892 C CA . PHE A 1 119 ? -14.307 -2.197 -0.229 1.00 94.94 119 PHE A CA 1
ATOM 893 C C . PHE A 1 119 ? -15.156 -2.780 -1.352 1.00 94.94 119 PHE A C 1
ATOM 895 O O . PHE A 1 119 ? -15.768 -3.834 -1.179 1.00 94.94 119 PHE A O 1
ATOM 902 N N . ARG A 1 120 ? -15.187 -2.106 -2.498 1.00 93.00 120 ARG A N 1
ATOM 903 C CA . ARG A 1 120 ? -15.848 -2.568 -3.723 1.00 93.00 120 ARG A CA 1
ATOM 904 C C . ARG A 1 120 ? -14.914 -2.393 -4.902 1.00 93.00 120 ARG A C 1
ATOM 906 O O . ARG A 1 120 ? -14.158 -1.430 -4.921 1.00 93.00 120 ARG A O 1
ATOM 913 N N . LEU A 1 121 ? -14.999 -3.279 -5.882 1.00 90.12 121 LEU A N 1
ATOM 914 C CA . LEU A 1 121 ? -14.337 -3.094 -7.168 1.00 90.12 121 LEU A CA 1
ATOM 915 C C . LEU A 1 121 ? -15.326 -2.470 -8.150 1.00 90.12 121 LEU A C 1
ATOM 917 O O . LEU A 1 121 ? -16.483 -2.881 -8.214 1.00 90.12 121 LEU A O 1
ATOM 921 N N . ILE A 1 122 ? -14.880 -1.449 -8.874 1.00 88.00 122 ILE A N 1
ATOM 922 C CA . ILE A 1 122 ? -15.660 -0.788 -9.918 1.00 88.00 122 ILE A CA 1
ATOM 923 C C . ILE A 1 122 ? -14.915 -0.951 -11.239 1.00 88.00 122 ILE A C 1
ATOM 925 O O . ILE A 1 122 ? -13.748 -0.564 -11.297 1.00 88.00 122 ILE A O 1
ATOM 929 N N . PRO A 1 123 ? -15.559 -1.486 -12.290 1.00 84.25 123 PRO A N 1
ATOM 930 C CA . PRO A 1 123 ? -14.985 -1.489 -13.627 1.00 84.25 123 PRO A CA 1
ATOM 931 C C . PRO A 1 123 ? -14.818 -0.053 -14.138 1.00 84.25 123 PRO A C 1
ATOM 933 O O . PRO A 1 123 ? -15.778 0.718 -14.179 1.00 84.25 123 PRO A O 1
ATOM 936 N N . GLU A 1 124 ? -13.611 0.303 -14.551 1.00 80.69 124 GLU A N 1
ATOM 937 C CA . GLU A 1 124 ? -13.275 1.535 -15.257 1.00 80.69 124 GLU A CA 1
ATOM 938 C C . GLU A 1 124 ? -12.681 1.206 -16.624 1.00 80.69 124 GLU A C 1
ATOM 940 O O . GLU A 1 124 ? -12.115 0.139 -16.830 1.00 80.69 124 GLU A O 1
ATOM 945 N N . LYS A 1 125 ? -12.795 2.136 -17.575 1.00 76.31 125 LYS A N 1
ATOM 946 C CA . LYS A 1 125 ? -12.181 2.001 -18.898 1.00 76.31 125 LYS A CA 1
ATOM 947 C C . LYS A 1 125 ? -10.967 2.908 -18.994 1.00 76.31 125 LYS A C 1
ATOM 949 O O . LYS A 1 125 ? -11.046 4.089 -18.668 1.00 76.31 125 LYS A O 1
ATOM 954 N N . SER A 1 126 ? -9.862 2.358 -19.475 1.00 70.00 126 SER A N 1
ATOM 955 C CA . SER A 1 126 ? -8.681 3.136 -19.837 1.00 70.00 126 SER A CA 1
ATOM 956 C C . SER A 1 126 ? -8.920 3.905 -21.133 1.00 70.00 126 SER A C 1
ATOM 958 O O . SER A 1 126 ? -9.736 3.504 -21.966 1.00 70.00 126 SER A O 1
ATOM 960 N N . ASP A 1 127 ? -8.137 4.963 -21.351 1.00 65.19 127 ASP A N 1
ATOM 961 C CA . ASP A 1 127 ? -8.131 5.722 -22.612 1.00 65.19 127 ASP A CA 1
ATOM 962 C C . ASP A 1 127 ? -7.825 4.835 -23.838 1.00 65.19 127 ASP A C 1
ATOM 964 O O . ASP A 1 127 ? -8.165 5.185 -24.964 1.00 65.19 127 ASP A O 1
ATOM 968 N N . ALA A 1 128 ? -7.189 3.678 -23.619 1.00 64.25 128 ALA A N 1
ATOM 969 C CA . ALA A 1 128 ? -6.858 2.684 -24.638 1.00 64.25 128 ALA A CA 1
ATOM 970 C C . ALA A 1 128 ? -7.950 1.610 -24.839 1.00 64.25 128 ALA A C 1
ATOM 972 O O . ALA A 1 128 ? -7.751 0.681 -25.615 1.00 64.25 128 ALA A O 1
ATOM 973 N N . GLY A 1 129 ? -9.096 1.721 -24.156 1.00 64.31 129 GLY A N 1
ATOM 974 C CA . GLY A 1 129 ? -10.256 0.838 -24.324 1.00 64.31 129 GLY A CA 1
ATOM 975 C C . GLY A 1 129 ? -10.287 -0.400 -23.420 1.00 64.31 129 GLY A C 1
ATOM 976 O O . GLY A 1 129 ? -11.321 -1.061 -23.359 1.00 64.31 129 GLY A O 1
ATOM 977 N N . PHE A 1 130 ? -9.215 -0.693 -22.677 1.00 70.19 130 PHE A N 1
ATOM 978 C CA . PHE A 1 130 ? -9.176 -1.812 -21.725 1.00 70.19 130 PHE A CA 1
ATOM 979 C C . PHE A 1 130 ? -9.995 -1.507 -20.470 1.00 70.19 130 PHE A C 1
ATOM 981 O O . PHE A 1 130 ? -9.871 -0.409 -19.918 1.00 70.19 130 PHE A O 1
ATOM 988 N N . SER A 1 131 ? -10.803 -2.470 -20.024 1.00 68.00 131 SER A N 1
ATOM 989 C CA . SER A 1 131 ? -11.547 -2.398 -18.765 1.00 68.00 131 SER A CA 1
ATOM 990 C C . SER A 1 131 ? -10.672 -2.912 -17.623 1.00 68.00 131 SER A C 1
ATOM 992 O O . SER A 1 131 ? -10.197 -4.034 -17.703 1.00 68.00 131 SER A O 1
ATOM 994 N N . TYR A 1 132 ? -10.477 -2.123 -16.569 1.00 74.12 132 TYR A N 1
ATOM 995 C CA . TYR A 1 132 ? -9.741 -2.511 -15.362 1.00 74.12 132 TYR A CA 1
ATOM 996 C C . TYR A 1 132 ? -10.578 -2.213 -14.116 1.00 74.12 132 TYR A C 1
ATOM 998 O O . TYR A 1 132 ? -11.411 -1.309 -14.118 1.00 74.12 132 TYR A O 1
ATOM 1006 N N . ALA A 1 133 ? -10.380 -2.955 -13.030 1.00 79.56 133 ALA A N 1
ATOM 1007 C CA . ALA A 1 133 ? -11.114 -2.727 -11.789 1.00 79.56 133 ALA A CA 1
ATOM 1008 C C . ALA A 1 133 ? -10.377 -1.744 -10.858 1.00 79.56 133 ALA A C 1
ATOM 1010 O O . ALA A 1 133 ? -9.186 -1.887 -10.579 1.00 79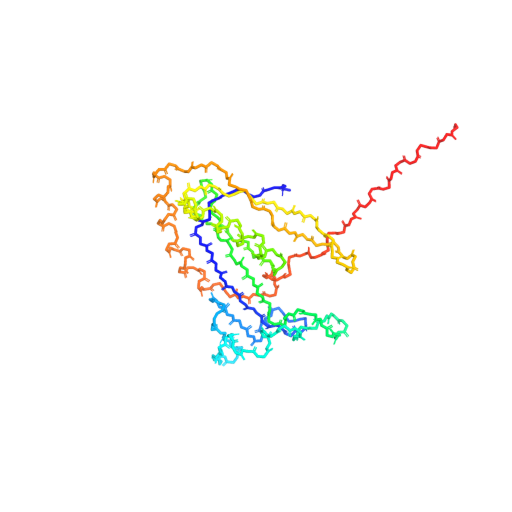.56 133 ALA A O 1
ATOM 1011 N N . VAL A 1 134 ? -11.097 -0.754 -10.326 1.00 87.88 134 VAL A N 1
ATOM 1012 C CA . VAL A 1 134 ? -10.591 0.203 -9.329 1.00 87.88 134 VAL A CA 1
ATOM 1013 C C . VAL A 1 134 ? -11.287 0.003 -7.995 1.00 87.88 134 VAL A C 1
ATOM 1015 O O . VAL A 1 134 ? -12.506 -0.157 -7.919 1.00 87.88 134 VAL A O 1
ATOM 1018 N N . ILE A 1 135 ? -10.513 0.065 -6.912 1.00 93.12 135 ILE A N 1
ATOM 1019 C CA . ILE A 1 135 ? -11.057 0.024 -5.561 1.00 93.12 135 ILE A CA 1
ATOM 1020 C C . ILE A 1 135 ? -11.869 1.290 -5.251 1.00 93.12 135 ILE A C 1
ATOM 1022 O O . ILE A 1 135 ? -11.387 2.422 -5.320 1.00 93.12 135 ILE A O 1
ATOM 1026 N N . GLN A 1 136 ? -13.103 1.096 -4.806 1.00 94.62 136 GLN A N 1
ATOM 1027 C CA . GLN A 1 136 ? -13.906 2.102 -4.137 1.00 94.62 136 GLN A CA 1
ATOM 1028 C C . GLN A 1 136 ? -14.014 1.754 -2.655 1.00 94.62 136 GLN A C 1
ATOM 1030 O O . GLN A 1 136 ? -14.516 0.695 -2.276 1.00 94.62 136 GLN A O 1
ATOM 1035 N N . CYS A 1 137 ? -13.600 2.695 -1.811 1.00 96.38 137 CYS A N 1
ATOM 1036 C CA . CYS A 1 137 ? -13.728 2.580 -0.367 1.00 96.38 137 CYS A CA 1
ATOM 1037 C C . CYS A 1 137 ? -14.827 3.501 0.159 1.00 96.38 137 CYS A C 1
ATOM 1039 O O . CYS A 1 137 ? -14.887 4.684 -0.184 1.00 96.38 137 CYS A O 1
ATOM 1041 N N . LYS A 1 138 ? -15.664 2.974 1.050 1.00 96.31 138 LYS A N 1
ATOM 1042 C CA . LYS A 1 138 ? -16.651 3.744 1.813 1.00 96.31 138 LYS A CA 1
ATOM 1043 C C . LYS A 1 138 ? -16.484 3.474 3.298 1.00 96.31 138 LYS A C 1
ATOM 1045 O O . LYS A 1 138 ? -16.147 2.368 3.709 1.00 96.31 138 LYS A O 1
ATOM 1050 N N . MET A 1 139 ? -16.730 4.497 4.107 1.00 96.81 139 MET A N 1
ATOM 1051 C CA . MET A 1 139 ? -16.722 4.345 5.556 1.00 96.81 139 MET A CA 1
ATOM 1052 C C . MET A 1 139 ? -18.001 3.620 5.982 1.00 96.81 139 MET A C 1
ATOM 1054 O O . MET A 1 139 ? -19.097 4.036 5.609 1.00 96.81 139 MET A O 1
ATOM 1058 N N . GLY A 1 140 ? -17.843 2.543 6.742 1.00 95.00 140 GLY A N 1
ATOM 1059 C CA . GLY A 1 140 ? -18.931 1.827 7.395 1.00 95.00 140 GLY A CA 1
ATOM 1060 C C . GLY A 1 140 ? -19.263 2.429 8.760 1.00 95.00 140 GLY A C 1
ATOM 1061 O O . GLY A 1 140 ? -19.111 3.634 8.992 1.00 95.00 140 GLY A O 1
ATOM 1062 N N . ARG A 1 141 ? -19.712 1.580 9.690 1.00 94.88 141 ARG A N 1
ATOM 1063 C CA . ARG A 1 141 ? -20.027 2.018 11.054 1.00 94.88 141 ARG A CA 1
ATOM 1064 C C . ARG A 1 141 ? -18.765 2.472 11.792 1.00 94.88 141 ARG A C 1
ATOM 1066 O O . ARG A 1 141 ? -17.670 1.951 11.569 1.00 94.88 141 ARG A O 1
ATOM 1073 N N . LYS A 1 142 ? -18.937 3.407 12.725 1.00 95.69 142 LYS A N 1
ATOM 1074 C CA . LYS A 1 142 ? -17.913 3.698 13.733 1.00 95.69 142 LYS A CA 1
ATOM 1075 C C . LYS A 1 142 ? -17.854 2.554 14.741 1.00 95.69 142 LYS A C 1
ATOM 1077 O O . LYS A 1 142 ? -18.877 1.943 15.049 1.00 95.69 142 LYS A O 1
ATOM 1082 N N . LEU A 1 143 ? -16.656 2.283 15.232 1.00 94.38 143 LEU A N 1
ATOM 1083 C CA . LEU A 1 143 ? -16.416 1.237 16.216 1.00 94.38 143 LEU A CA 1
ATOM 1084 C C . LEU A 1 143 ? -16.566 1.793 17.628 1.00 94.38 143 LEU A C 1
ATOM 1086 O O . LEU A 1 143 ? -16.277 2.965 17.879 1.00 94.38 143 LEU A O 1
ATOM 1090 N N . GLN A 1 144 ? -16.991 0.938 18.552 1.00 93.88 144 GLN A N 1
ATOM 1091 C CA . GLN A 1 144 ? -16.978 1.269 19.971 1.00 93.88 144 GLN A CA 1
ATOM 1092 C C . GLN A 1 144 ? -15.539 1.243 20.512 1.00 93.88 144 GLN A C 1
ATOM 1094 O O . GLN A 1 144 ? -14.722 0.458 20.024 1.00 93.88 144 GLN A O 1
ATOM 1099 N N . PRO A 1 145 ? -15.209 2.017 21.564 1.00 92.81 145 PRO A N 1
ATOM 1100 C CA . PRO A 1 145 ? -13.849 2.069 22.116 1.00 92.81 145 PRO A CA 1
ATOM 1101 C C . PRO A 1 145 ? -13.254 0.696 22.470 1.00 92.81 145 PRO A C 1
ATOM 1103 O O . PRO A 1 145 ? -12.060 0.461 22.289 1.00 92.81 145 PRO A O 1
ATOM 1106 N N . GLN A 1 146 ? -14.094 -0.233 22.933 1.00 90.94 146 GLN A N 1
ATOM 1107 C CA . GLN A 1 146 ? -13.697 -1.604 23.265 1.00 90.94 146 GLN A CA 1
ATOM 1108 C C . GLN A 1 146 ? -13.240 -2.392 22.026 1.00 90.94 146 GLN A C 1
ATOM 1110 O O . GLN A 1 146 ? -12.210 -3.063 22.074 1.00 90.94 146 GLN A O 1
ATOM 1115 N N . GLU A 1 147 ? -13.958 -2.265 20.905 1.00 91.38 147 GLU A N 1
ATOM 1116 C CA . GLU A 1 147 ? -13.597 -2.891 19.627 1.00 91.38 147 GLU A CA 1
ATOM 1117 C C . GLU A 1 147 ? -12.304 -2.279 19.072 1.00 91.38 147 GLU A C 1
ATOM 1119 O O . GLU A 1 147 ? -11.405 -2.992 18.630 1.00 91.38 147 GLU A O 1
ATOM 1124 N N . MET A 1 148 ? -12.166 -0.950 19.156 1.00 93.44 148 MET A N 1
ATOM 1125 C CA . MET A 1 148 ? -10.965 -0.245 18.695 1.00 93.44 148 MET A CA 1
ATOM 1126 C C . MET A 1 148 ? -9.700 -0.784 19.372 1.00 93.44 148 MET A C 1
ATOM 1128 O O . MET A 1 148 ? -8.694 -1.025 18.704 1.00 93.44 148 MET A O 1
ATOM 1132 N N . LEU A 1 149 ? -9.753 -1.018 20.688 1.00 92.00 149 LEU A N 1
ATOM 1133 C CA . LEU A 1 149 ? -8.623 -1.541 21.458 1.00 92.00 149 LEU A CA 1
ATOM 1134 C C . LEU A 1 149 ? -8.171 -2.922 20.955 1.00 92.00 149 LEU A C 1
ATOM 1136 O O . LEU A 1 149 ? -6.972 -3.203 20.910 1.00 92.00 149 LEU A O 1
ATOM 1140 N N . GLN A 1 150 ? -9.116 -3.777 20.557 1.00 91.38 150 GLN A N 1
ATOM 1141 C CA . GLN A 1 150 ? -8.815 -5.098 20.003 1.00 91.38 150 GLN A CA 1
ATOM 1142 C C . GLN A 1 150 ? -8.043 -4.976 18.683 1.00 91.38 150 GLN A C 1
ATOM 1144 O O . GLN A 1 150 ? -6.992 -5.600 18.526 1.00 91.38 150 GLN A O 1
ATOM 1149 N N . TYR A 1 151 ? -8.499 -4.115 17.768 1.00 94.12 151 TYR A N 1
ATOM 1150 C CA . TYR A 1 151 ? -7.837 -3.900 16.477 1.00 94.12 151 TYR A CA 1
ATOM 1151 C C . TYR A 1 151 ? -6.481 -3.195 16.602 1.00 94.12 151 TYR A C 1
ATOM 1153 O O . TYR A 1 151 ? -5.552 -3.512 15.859 1.00 94.12 151 TYR A O 1
ATOM 1161 N N . ILE A 1 152 ? -6.329 -2.288 17.572 1.00 92.50 152 ILE A N 1
ATOM 1162 C CA . ILE A 1 152 ? -5.038 -1.659 17.885 1.00 92.50 152 ILE A CA 1
ATOM 1163 C C . ILE A 1 152 ? -4.031 -2.715 18.354 1.00 92.50 152 ILE A C 1
ATOM 1165 O O . ILE A 1 152 ? -2.918 -2.752 17.848 1.00 92.50 152 ILE A O 1
ATOM 1169 N N . ARG A 1 153 ? -4.424 -3.628 19.251 1.00 91.06 153 ARG A N 1
ATOM 1170 C CA . ARG A 1 153 ? -3.548 -4.729 19.695 1.00 91.06 153 ARG A CA 1
ATOM 1171 C C . ARG A 1 153 ? -3.221 -5.711 18.571 1.00 91.06 153 ARG A C 1
ATOM 1173 O O . ARG A 1 153 ? -2.131 -6.277 18.536 1.00 91.06 153 ARG A O 1
ATOM 1180 N N . MET A 1 154 ? -4.166 -5.935 17.659 1.00 92.69 154 MET A N 1
ATOM 1181 C CA . MET A 1 154 ? -3.947 -6.786 16.491 1.00 92.69 154 MET A CA 1
ATOM 1182 C C . MET A 1 154 ? -2.891 -6.186 15.557 1.00 92.69 154 MET A C 1
ATOM 1184 O O . MET A 1 154 ? -2.055 -6.926 15.041 1.00 92.69 154 MET A O 1
ATOM 1188 N N . ARG A 1 155 ? -2.885 -4.859 15.380 1.00 92.88 155 ARG A N 1
ATOM 1189 C CA . ARG A 1 155 ? -1.963 -4.152 14.481 1.00 92.88 155 ARG A CA 1
ATOM 1190 C C . ARG A 1 155 ? -0.502 -4.528 14.702 1.00 92.88 155 ARG A C 1
ATOM 1192 O O . ARG A 1 155 ? 0.173 -4.815 13.722 1.00 92.88 155 ARG A O 1
ATOM 1199 N N . ASP A 1 156 ? -0.018 -4.570 15.939 1.00 89.31 156 ASP A N 1
ATOM 1200 C CA . ASP A 1 156 ? 1.404 -4.833 16.208 1.00 89.31 156 ASP A CA 1
ATOM 1201 C C . ASP A 1 156 ? 1.833 -6.223 15.722 1.00 89.31 156 ASP A C 1
ATOM 1203 O O . ASP A 1 156 ? 2.876 -6.388 15.086 1.00 89.31 156 ASP A O 1
ATOM 1207 N N . ARG A 1 157 ? 0.972 -7.226 15.936 1.00 90.56 157 ARG A N 1
ATOM 1208 C CA . ARG A 1 157 ? 1.189 -8.594 15.441 1.00 90.56 157 ARG A CA 1
ATOM 1209 C C . ARG A 1 157 ? 1.183 -8.637 13.916 1.00 90.56 157 ARG A C 1
ATOM 1211 O O . ARG A 1 157 ? 1.998 -9.330 13.316 1.00 90.56 157 ARG A O 1
ATOM 1218 N N . VAL A 1 158 ? 0.286 -7.872 13.297 1.00 93.38 158 VAL A N 1
ATOM 1219 C CA . VAL A 1 158 ? 0.162 -7.784 11.838 1.00 93.38 158 VAL A CA 1
ATOM 1220 C C . VAL A 1 158 ? 1.376 -7.114 11.220 1.00 93.38 158 VAL A C 1
ATOM 1222 O O . VAL A 1 158 ? 1.877 -7.612 10.224 1.00 93.38 158 VAL A O 1
ATOM 1225 N N . VAL A 1 159 ? 1.887 -6.034 11.811 1.00 92.06 159 VAL A N 1
ATOM 1226 C CA . VAL A 1 159 ? 3.105 -5.361 11.337 1.00 92.06 159 VAL A CA 1
ATOM 1227 C C . VAL A 1 159 ? 4.290 -6.328 11.359 1.00 92.06 159 VAL A C 1
ATOM 1229 O O . VAL A 1 159 ? 5.010 -6.443 10.367 1.00 92.06 159 VAL A O 1
ATOM 1232 N N . ALA A 1 160 ? 4.460 -7.073 12.456 1.00 90.12 160 ALA A N 1
ATOM 1233 C CA . ALA A 1 160 ? 5.530 -8.060 12.581 1.00 90.12 160 ALA A CA 1
ATOM 1234 C C . ALA A 1 160 ? 5.393 -9.225 11.583 1.00 90.12 160 ALA A C 1
ATOM 1236 O O . ALA A 1 160 ? 6.397 -9.720 11.071 1.00 90.12 160 ALA A O 1
ATOM 1237 N N . ALA A 1 161 ? 4.164 -9.667 11.300 1.00 90.25 161 ALA A N 1
ATOM 1238 C CA . ALA A 1 161 ? 3.898 -10.706 10.308 1.00 90.25 161 ALA A CA 1
ATOM 1239 C C . ALA A 1 161 ? 4.104 -10.197 8.872 1.00 90.25 161 ALA A C 1
ATOM 1241 O O . ALA A 1 161 ? 4.756 -10.865 8.076 1.00 90.25 161 ALA A O 1
ATOM 1242 N N . ALA A 1 162 ? 3.619 -8.995 8.558 1.00 90.25 162 ALA A N 1
ATOM 1243 C CA . ALA A 1 162 ? 3.704 -8.376 7.237 1.00 90.25 162 ALA A CA 1
ATOM 1244 C C . ALA A 1 162 ? 5.150 -8.199 6.759 1.00 90.25 162 ALA A C 1
ATOM 1246 O O . ALA A 1 162 ? 5.430 -8.365 5.576 1.00 90.25 162 ALA A O 1
ATOM 1247 N N . ALA A 1 163 ? 6.084 -7.931 7.676 1.00 85.69 163 ALA A N 1
ATOM 1248 C CA . ALA A 1 163 ? 7.510 -7.845 7.365 1.00 85.69 163 ALA A CA 1
ATOM 1249 C C . ALA A 1 163 ? 8.114 -9.166 6.846 1.00 85.69 163 ALA A C 1
ATOM 1251 O O . ALA A 1 163 ? 9.166 -9.142 6.217 1.00 85.69 163 ALA A O 1
ATOM 1252 N N . LYS A 1 164 ? 7.464 -10.308 7.105 1.00 86.69 164 LYS A N 1
ATOM 1253 C CA . LYS A 1 164 ? 7.932 -11.647 6.711 1.00 86.69 164 LYS A CA 1
ATOM 1254 C C . LYS A 1 164 ? 7.274 -12.168 5.432 1.00 86.69 164 LYS A C 1
ATOM 1256 O O . LYS A 1 164 ? 7.702 -13.192 4.913 1.00 86.69 164 LYS A O 1
ATOM 1261 N N . ILE A 1 165 ? 6.229 -11.500 4.941 1.00 86.50 165 ILE A N 1
ATOM 1262 C CA . ILE A 1 165 ? 5.508 -11.913 3.734 1.00 86.50 165 ILE A CA 1
ATOM 1263 C C . ILE A 1 165 ? 6.247 -11.329 2.527 1.00 86.50 165 ILE A C 1
ATOM 1265 O O . ILE A 1 165 ? 6.143 -10.131 2.274 1.00 86.50 165 ILE A O 1
ATOM 1269 N N . GLY A 1 166 ? 6.992 -12.156 1.791 1.00 84.19 166 GLY A N 1
ATOM 1270 C CA . GLY A 1 166 ? 7.669 -11.741 0.555 1.00 84.19 166 GLY A CA 1
ATOM 1271 C C . GLY A 1 166 ? 6.691 -11.224 -0.505 1.00 84.19 166 GLY A C 1
ATOM 1272 O O . GLY A 1 166 ? 5.499 -11.507 -0.427 1.00 84.19 166 GLY A O 1
ATOM 1273 N N . ILE A 1 167 ? 7.184 -10.430 -1.457 1.00 85.19 167 ILE A N 1
ATOM 1274 C CA . ILE A 1 167 ? 6.403 -9.908 -2.590 1.00 85.19 167 ILE A CA 1
ATOM 1275 C C . ILE A 1 167 ? 6.539 -10.874 -3.768 1.00 85.19 167 ILE A C 1
ATOM 1277 O O . ILE A 1 167 ? 7.662 -11.210 -4.144 1.00 85.19 167 ILE A O 1
ATOM 1281 N N . THR A 1 168 ? 5.417 -11.289 -4.347 1.00 85.31 168 THR A N 1
ATOM 1282 C CA . THR A 1 168 ? 5.349 -12.163 -5.526 1.00 85.31 168 THR A CA 1
ATOM 1283 C C . THR A 1 168 ? 4.638 -11.454 -6.675 1.00 85.31 168 THR A C 1
ATOM 1285 O O . THR A 1 168 ? 4.032 -10.401 -6.492 1.00 85.31 168 THR A O 1
ATOM 1288 N N . GLU A 1 169 ? 4.730 -12.001 -7.884 1.00 77.75 169 GLU A N 1
ATOM 1289 C CA . GLU A 1 169 ? 4.010 -11.461 -9.046 1.00 77.75 169 GLU A CA 1
ATOM 1290 C C . GLU A 1 169 ? 2.481 -11.481 -8.849 1.00 77.75 169 GLU A C 1
ATOM 1292 O O . GLU A 1 169 ? 1.808 -10.557 -9.291 1.00 77.75 169 GLU A O 1
ATOM 1297 N N . GLU A 1 170 ? 1.935 -12.427 -8.076 1.00 79.62 170 GLU A N 1
ATOM 1298 C CA . GLU A 1 170 ? 0.510 -12.482 -7.689 1.00 79.62 170 GLU A CA 1
ATOM 1299 C C . GLU A 1 170 ? 0.047 -11.265 -6.867 1.00 79.62 170 GLU A C 1
ATOM 1301 O O . GLU A 1 170 ? -1.127 -10.902 -6.893 1.00 79.62 170 GLU A O 1
ATOM 1306 N N . ASP A 1 171 ? 0.953 -10.585 -6.149 1.00 77.25 171 ASP A N 1
ATOM 1307 C CA . ASP A 1 171 ? 0.613 -9.318 -5.487 1.00 77.25 171 ASP A CA 1
ATOM 1308 C C . ASP A 1 171 ? 0.266 -8.213 -6.502 1.00 77.25 171 ASP A C 1
ATOM 1310 O O . ASP A 1 171 ? -0.370 -7.221 -6.132 1.00 77.25 171 ASP A O 1
ATOM 1314 N N . TYR A 1 172 ? 0.710 -8.358 -7.753 1.00 72.62 172 TYR A N 1
ATOM 1315 C CA . TYR A 1 172 ? 0.431 -7.447 -8.858 1.00 72.62 172 TYR A CA 1
ATOM 1316 C C . TYR A 1 172 ? -0.628 -8.010 -9.819 1.00 72.62 172 TYR A C 1
ATOM 1318 O O . TYR A 1 172 ? -1.513 -7.267 -10.237 1.00 72.62 172 TYR A O 1
ATOM 1326 N N . MET A 1 173 ? -0.558 -9.307 -10.130 1.00 61.81 173 MET A N 1
ATOM 1327 C CA . MET A 1 173 ? -1.461 -10.032 -11.027 1.00 61.81 173 MET A CA 1
ATOM 1328 C C . MET A 1 173 ? -2.734 -10.452 -10.279 1.00 61.81 173 MET A C 1
ATOM 1330 O O . MET A 1 173 ? -2.919 -11.618 -9.943 1.00 61.81 173 MET A O 1
ATOM 1334 N N . GLN A 1 174 ? -3.613 -9.495 -9.985 1.00 50.66 174 GLN A N 1
ATOM 1335 C CA . GLN A 1 174 ? -5.016 -9.795 -9.687 1.00 50.66 174 GLN A CA 1
ATOM 1336 C C . GLN A 1 174 ? -5.849 -9.410 -10.911 1.00 50.66 174 GLN A C 1
ATOM 1338 O O . GLN A 1 174 ? -6.276 -8.265 -11.015 1.00 50.66 174 GLN A O 1
ATOM 1343 N N . ASP A 1 175 ? -5.994 -10.371 -11.830 1.00 39.16 175 ASP A N 1
ATOM 1344 C CA . ASP A 1 175 ? -6.938 -10.448 -12.954 1.00 39.16 175 ASP A CA 1
ATOM 1345 C C . ASP A 1 175 ? -7.373 -9.098 -13.560 1.00 39.16 175 ASP A C 1
ATOM 1347 O O . ASP A 1 175 ? -8.466 -8.588 -13.303 1.00 39.16 175 ASP A O 1
ATOM 1351 N N . ASP A 1 176 ? -6.526 -8.546 -14.437 1.00 36.66 176 ASP A N 1
ATOM 1352 C CA . ASP A 1 176 ? -6.897 -7.459 -15.360 1.00 36.66 176 ASP A CA 1
ATOM 1353 C C . ASP A 1 176 ? -7.834 -7.945 -16.496 1.00 36.66 176 ASP A C 1
ATOM 1355 O O . ASP A 1 176 ? -8.281 -7.148 -17.322 1.00 36.66 176 ASP A O 1
ATOM 1359 N N . GLU A 1 177 ? -8.198 -9.230 -16.526 1.00 32.47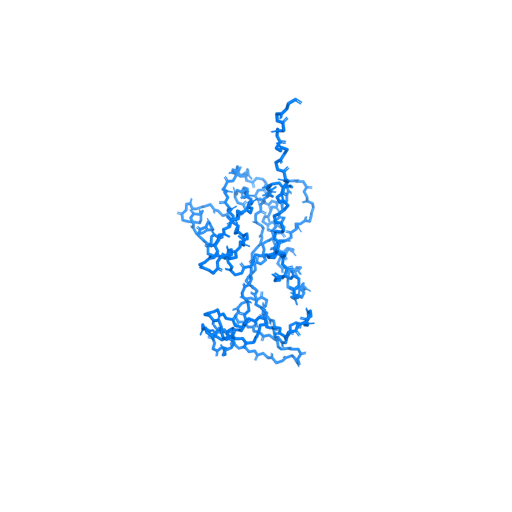 177 GLU A N 1
ATOM 1360 C CA . GLU A 1 177 ? -9.158 -9.802 -17.472 1.00 32.47 177 GLU A CA 1
ATOM 1361 C C . GLU A 1 177 ? -10.455 -10.177 -16.755 1.00 32.47 177 GLU A C 1
ATOM 1363 O O . GLU A 1 177 ? -10.715 -11.326 -16.407 1.00 32.47 177 GLU A O 1
ATOM 1368 N N . VAL A 1 178 ? -11.327 -9.187 -16.561 1.00 33.91 178 VAL A N 1
ATOM 1369 C CA . VAL A 1 178 ? -12.748 -9.501 -16.410 1.00 33.91 178 VAL A CA 1
ATOM 1370 C C . VAL A 1 178 ? -13.248 -9.848 -17.810 1.00 33.91 178 VAL A C 1
ATOM 1372 O O . VAL A 1 178 ? -13.638 -8.953 -18.563 1.00 33.91 178 VAL A O 1
ATOM 1375 N N . GLU A 1 179 ? -13.191 -11.130 -18.186 1.00 29.97 179 GLU A N 1
ATOM 1376 C CA . GLU A 1 179 ? -13.919 -11.634 -19.352 1.00 29.97 179 GLU A CA 1
ATOM 1377 C C . GLU A 1 179 ? -15.380 -11.206 -19.199 1.00 29.97 179 GLU A C 1
ATOM 1379 O O . GLU A 1 179 ? -16.113 -11.653 -18.313 1.00 29.97 179 GLU A O 1
ATOM 1384 N N . SER A 1 180 ? -15.811 -10.272 -20.045 1.00 32.75 180 SER A N 1
ATOM 1385 C CA . SER A 1 180 ? -17.223 -9.980 -20.180 1.00 32.75 180 SER A CA 1
ATOM 1386 C C . SER A 1 180 ? -17.861 -11.193 -20.845 1.00 32.75 180 SER A C 1
ATOM 1388 O O . SER A 1 180 ? -17.891 -11.276 -22.074 1.00 32.75 180 SER A O 1
ATOM 1390 N N . GLU A 1 181 ? -18.387 -12.126 -20.055 1.00 29.81 181 GLU A N 1
ATOM 1391 C CA . GLU A 1 181 ? -19.426 -13.029 -20.536 1.00 29.81 181 GLU A CA 1
ATOM 1392 C C . GLU A 1 181 ? -20.632 -12.161 -20.917 1.00 29.81 181 GLU A C 1
ATOM 1394 O O . GLU A 1 181 ? -21.540 -11.885 -20.128 1.00 29.81 181 GLU A O 1
ATOM 1399 N N . ALA A 1 182 ? -20.620 -11.671 -22.154 1.00 34.03 182 ALA A N 1
ATOM 1400 C CA . ALA A 1 182 ? -21.822 -11.243 -22.825 1.00 34.03 182 ALA A CA 1
ATOM 1401 C C . ALA A 1 182 ? -22.701 -12.490 -22.936 1.00 34.03 182 ALA A C 1
ATOM 1403 O O . ALA A 1 182 ? -22.513 -13.320 -23.824 1.00 34.03 182 ALA A O 1
ATOM 1404 N N . ARG A 1 183 ? -23.651 -12.644 -22.007 1.00 34.94 183 ARG A N 1
ATOM 1405 C CA . ARG A 1 183 ? -24.800 -13.519 -22.238 1.00 34.94 183 ARG A CA 1
ATOM 1406 C C . ARG A 1 183 ? -25.405 -13.085 -23.575 1.00 34.94 183 ARG A C 1
ATOM 1408 O O . ARG A 1 183 ? -25.765 -11.908 -23.676 1.00 34.94 183 ARG A O 1
ATOM 1415 N N . PRO A 1 184 ? -25.500 -13.958 -24.593 1.00 35.09 184 PRO A N 1
ATOM 1416 C CA . PRO A 1 184 ? -26.285 -13.613 -25.761 1.00 35.09 184 PRO A CA 1
ATOM 1417 C C . PRO A 1 184 ? -27.703 -13.338 -25.264 1.00 35.09 184 PRO A C 1
ATOM 1419 O O . PRO A 1 184 ? -28.265 -14.119 -24.493 1.00 35.09 184 PRO A O 1
ATOM 1422 N N . ALA A 1 185 ? -28.224 -12.169 -25.626 1.00 40.44 185 ALA A N 1
ATOM 1423 C CA . ALA A 1 185 ? -29.642 -11.905 -25.509 1.00 40.44 185 ALA A CA 1
ATOM 1424 C C . ALA A 1 185 ? -30.359 -13.022 -26.274 1.00 40.44 185 ALA A C 1
ATOM 1426 O O . ALA A 1 185 ? -30.012 -13.285 -27.427 1.00 40.44 185 ALA A O 1
ATOM 1427 N N . ASP A 1 186 ? -31.296 -13.699 -25.611 1.00 40.66 186 ASP A N 1
ATOM 1428 C CA . ASP A 1 186 ? -32.346 -14.433 -26.306 1.00 40.66 186 ASP A CA 1
ATOM 1429 C C . ASP A 1 186 ? -33.035 -13.411 -27.215 1.00 40.66 186 ASP A C 1
ATOM 1431 O O . ASP A 1 186 ? -33.814 -12.575 -26.755 1.00 40.66 186 ASP A O 1
ATOM 1435 N N . ASP A 1 187 ? -32.660 -13.419 -28.492 1.00 40.16 187 ASP A N 1
ATOM 1436 C CA . ASP A 1 187 ? -33.437 -12.771 -29.531 1.00 40.16 187 ASP A CA 1
ATOM 1437 C C . ASP A 1 187 ? -34.717 -13.595 -29.662 1.00 40.16 187 ASP A C 1
ATOM 1439 O O . ASP A 1 187 ? -34.720 -14.709 -30.195 1.00 40.16 187 ASP A O 1
ATOM 1443 N N . ASP A 1 188 ? -35.798 -13.023 -29.133 1.00 45.56 188 ASP A N 1
ATOM 1444 C CA . ASP A 1 188 ? -37.171 -13.293 -29.533 1.00 45.56 188 ASP A CA 1
ATOM 1445 C C . ASP A 1 188 ? -37.225 -13.450 -31.062 1.00 45.56 188 ASP A C 1
ATOM 1447 O O . ASP A 1 188 ? -37.212 -12.468 -31.810 1.00 45.56 188 ASP A O 1
ATOM 1451 N N . GLN A 1 189 ? -37.291 -14.689 -31.552 1.00 36.81 189 GLN A N 1
ATOM 1452 C CA . GLN A 1 189 ? -37.673 -14.940 -32.935 1.00 36.81 189 GLN A CA 1
ATOM 1453 C C . GLN A 1 189 ? -39.199 -14.860 -33.044 1.00 36.81 189 GLN A C 1
ATOM 1455 O O . GLN A 1 189 ? -39.898 -15.655 -32.410 1.00 36.81 189 GLN A O 1
ATOM 1460 N N . PRO A 1 190 ? -39.750 -13.950 -33.864 1.00 52.88 190 PRO A N 1
ATOM 1461 C CA . PRO A 1 190 ? -41.157 -13.994 -34.212 1.00 52.88 190 PRO A CA 1
ATOM 1462 C C . PRO A 1 190 ? -41.368 -15.065 -35.289 1.00 52.88 190 PRO A C 1
ATOM 1464 O O . PRO A 1 190 ? -40.747 -14.981 -36.348 1.00 52.88 190 PRO A O 1
ATOM 1467 N N . PHE A 1 191 ? -42.203 -16.068 -35.004 1.00 46.03 191 PHE A N 1
ATOM 1468 C CA . PHE A 1 191 ? -43.359 -16.537 -35.795 1.00 46.03 191 PHE A CA 1
ATOM 1469 C C . PHE A 1 191 ? -43.946 -17.817 -35.188 1.00 46.03 191 PHE A C 1
ATOM 1471 O O . PHE A 1 191 ? -43.201 -18.810 -35.043 1.00 46.03 191 PHE A O 1
#

Nearest PDB structures (foldseek):
  1f7s-assembly1_A  TM=4.382E-01  e=6.261E-01  Arabidopsis thaliana
  5mwl-assembly1_A  TM=4.482E-01  e=3.520E+00  Mus musculus
  4h6u-assembly1_B  TM=2.950E-01  e=4.398E+00  Danio rerio

pLDDT: mean 85.18, std 16.96, range [29.81, 97.38]

Sequence (191 aa):
MDEVRGVIVFKQKTRGLWERGSNIPLCSSMDGKTGTTAEGETRNCATCPYNQWGSGTNEAGQPTKGKACKEMRRVFIAQPGAYVPVFISLPPTSLKAFDTYCSARLSRGIADTAAETIFRLIPEKSDAGFSYAVIQCKMGRKLQPQEMLQYIRMRDRVVAAAAKIGITEEDYMQDDEVESEARPADDDQPF